Protein AF-A9GIV1-F1 (afdb_monomer)

Radius of gyration: 31.61 Å; Cα contacts (8 Å, |Δi|>4): 206; chains: 1; bounding box: 104×70×70 Å

Foldseek 3Di:
DDDDDDDDDDDDDDDDDDDDDDDDDDDDDDDDDPDPDPPDPPPPVVLVVLVVLLVVVLVVLVPDPPVLFDADDFDLVLLLVLLVLLLCLLPVCVVLDVVPDDPVLNVLSVCLSSLSSSLNSLVVVLPPPDDPDVLLVVLVVVLVVVLVLLLVQCVVQDPPPLCPPLNVVLVVCVVVVNSLVSLLSSLVSCQVCVVRCVVPGPDDNVRSVVSNVSSVVSPVPVDDDVSVSSSSSSSSSVSVSLVSLVVSLVSLCVSPNPCSCVRSPPDSGDD

pLDDT: mean 70.5, std 18.44, range [26.75, 91.94]

Organism: Sorangium cellulosum (strain So ce56) (NCBI:txid448385)

Structure (mmCIF, N/CA/C/O backbone):
data_AF-A9GIV1-F1
#
_entry.id   AF-A9GIV1-F1
#
loop_
_atom_site.group_PDB
_atom_site.id
_atom_site.type_symbol
_atom_site.label_atom_id
_atom_site.label_alt_id
_atom_site.label_comp_id
_atom_site.label_asym_id
_atom_site.label_entity_id
_atom_site.label_seq_id
_atom_site.pdbx_PDB_ins_code
_atom_site.Cartn_x
_atom_site.Cartn_y
_atom_site.Cartn_z
_atom_site.occupancy
_atom_site.B_iso_or_equiv
_atom_site.auth_seq_id
_atom_site.auth_comp_id
_atom_site.auth_asym_id
_atom_site.auth_atom_id
_atom_site.pdbx_PDB_model_num
ATOM 1 N N . MET A 1 1 ? 84.248 28.217 15.003 1.00 39.50 1 MET A N 1
ATOM 2 C CA . MET A 1 1 ? 84.389 29.681 14.846 1.00 39.50 1 MET A CA 1
ATOM 3 C C . MET A 1 1 ? 82.992 30.187 14.524 1.00 39.50 1 MET A C 1
ATOM 5 O O . MET A 1 1 ? 82.423 29.677 13.572 1.00 39.50 1 MET A O 1
ATOM 9 N N . GLN A 1 2 ? 82.289 30.835 15.464 1.00 38.59 2 GLN A N 1
ATOM 10 C CA . GLN A 1 2 ? 82.399 32.280 15.777 1.00 38.59 2 GLN A CA 1
ATOM 11 C C . GLN A 1 2 ? 82.222 33.122 14.502 1.00 38.59 2 GLN A C 1
ATOM 13 O O . GLN A 1 2 ? 82.917 32.858 13.531 1.00 38.59 2 GLN A O 1
ATOM 18 N N . ASP A 1 3 ? 81.396 34.157 14.409 1.00 33.19 3 ASP A N 1
ATOM 19 C CA . ASP A 1 3 ? 80.458 34.823 15.319 1.00 33.19 3 ASP A CA 1
ATOM 20 C C . ASP A 1 3 ? 79.769 35.931 14.489 1.00 33.19 3 ASP A C 1
ATOM 22 O O . ASP A 1 3 ? 80.393 36.414 13.548 1.00 33.19 3 ASP A O 1
ATOM 26 N N . ALA A 1 4 ? 78.558 36.341 14.902 1.00 36.38 4 ALA A N 1
ATOM 27 C CA . ALA A 1 4 ? 78.037 37.729 14.942 1.00 36.38 4 ALA A CA 1
ATOM 28 C C . ALA A 1 4 ? 77.996 38.597 13.638 1.00 36.38 4 ALA A C 1
ATOM 30 O O . ALA A 1 4 ? 78.804 38.460 12.738 1.00 36.38 4 ALA A O 1
ATOM 31 N N . ALA A 1 5 ? 77.122 39.584 13.409 1.00 37.31 5 ALA A N 1
ATOM 32 C CA . ALA A 1 5 ? 76.055 40.254 14.150 1.00 37.31 5 ALA A CA 1
ATOM 33 C C . ALA A 1 5 ? 75.161 41.025 13.145 1.00 37.31 5 ALA A C 1
ATOM 35 O O . ALA A 1 5 ? 75.621 41.444 12.084 1.00 37.31 5 ALA A O 1
ATOM 36 N N . ALA A 1 6 ? 73.903 41.253 13.531 1.00 44.88 6 ALA A N 1
ATOM 37 C CA . ALA A 1 6 ? 72.960 42.213 12.937 1.00 44.88 6 ALA A CA 1
ATOM 38 C C . ALA A 1 6 ? 73.328 43.687 13.286 1.00 44.88 6 ALA A C 1
ATOM 40 O O . ALA A 1 6 ? 74.335 43.893 13.970 1.00 44.88 6 ALA A O 1
ATOM 41 N N . PRO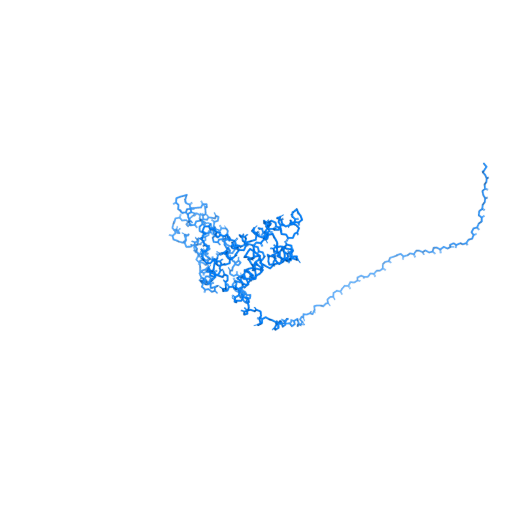 A 1 7 ? 72.541 44.717 12.882 1.00 50.06 7 PRO A N 1
ATOM 42 C CA . PRO A 1 7 ? 71.317 45.049 13.637 1.00 50.06 7 PRO A CA 1
ATOM 43 C C . PRO A 1 7 ? 70.119 45.629 12.839 1.00 50.06 7 PRO A C 1
ATOM 45 O O . PRO A 1 7 ? 70.258 46.260 11.794 1.00 50.06 7 PRO A O 1
ATOM 48 N N . SER A 1 8 ? 68.933 45.431 13.429 1.00 44.03 8 SER A N 1
ATOM 49 C CA . SER A 1 8 ? 67.616 46.053 13.165 1.00 44.03 8 SER A CA 1
ATOM 50 C C . SER A 1 8 ? 67.568 47.551 13.557 1.00 44.03 8 SER A C 1
ATOM 52 O O . SER A 1 8 ? 68.558 48.043 14.102 1.00 44.03 8 SER A O 1
ATOM 54 N N . PRO A 1 9 ? 66.458 48.304 13.339 1.00 47.47 9 PRO A N 1
ATOM 55 C CA . PRO A 1 9 ? 65.218 48.241 14.160 1.00 47.47 9 PRO A CA 1
ATOM 56 C C . PRO A 1 9 ? 63.925 48.487 13.326 1.00 47.47 9 PRO A C 1
ATOM 58 O O . PRO A 1 9 ? 64.000 48.835 12.159 1.00 47.47 9 PRO A O 1
ATOM 61 N N . GLY A 1 10 ? 62.684 48.331 13.791 1.00 32.41 10 GLY A N 1
ATOM 62 C CA . GLY A 1 10 ? 62.136 48.067 15.114 1.00 32.41 10 GLY A CA 1
ATOM 63 C C . GLY A 1 10 ? 60.628 47.754 15.029 1.00 32.41 10 GLY A C 1
ATOM 64 O O . GLY A 1 10 ? 59.960 48.063 14.045 1.00 32.41 10 GLY A O 1
ATOM 65 N N . ALA A 1 11 ? 60.126 47.107 16.078 1.00 39.38 11 ALA A N 1
ATOM 66 C CA . ALA A 1 11 ? 58.709 46.996 16.458 1.00 39.38 11 ALA A CA 1
ATOM 67 C C . ALA A 1 11 ? 58.366 48.174 17.433 1.00 39.38 11 ALA A C 1
ATOM 69 O O . ALA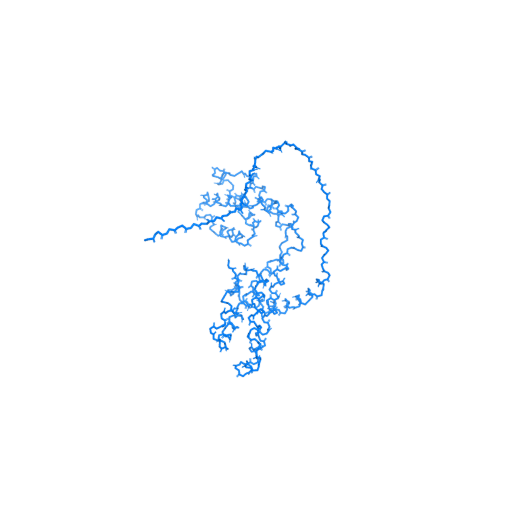 A 1 11 ? 59.297 48.951 17.673 1.00 39.38 11 ALA A O 1
ATOM 70 N N . PRO A 1 12 ? 57.162 48.347 18.059 1.00 45.44 12 PRO A N 1
ATOM 71 C CA . PRO A 1 12 ? 56.377 47.281 18.721 1.00 45.44 12 PRO A CA 1
ATOM 72 C C . PRO A 1 12 ? 54.829 47.449 18.869 1.00 45.44 12 PRO A C 1
ATOM 74 O O . PRO A 1 12 ? 54.261 48.483 18.547 1.00 45.44 12 PRO A O 1
ATOM 77 N N . ALA A 1 13 ? 54.202 46.355 19.358 1.00 34.72 13 ALA A N 1
ATOM 78 C CA . ALA A 1 13 ? 53.138 46.166 20.385 1.00 34.72 13 ALA A CA 1
ATOM 79 C C . ALA A 1 13 ? 52.044 47.243 20.628 1.00 34.72 13 ALA A C 1
ATOM 81 O O . ALA A 1 13 ? 52.316 48.429 20.589 1.00 34.72 13 ALA A O 1
ATOM 82 N N . GLY A 1 14 ? 50.801 46.945 21.034 1.00 30.58 14 GLY A N 1
ATOM 83 C CA . GLY A 1 14 ? 50.141 45.726 21.518 1.00 30.58 14 GLY A CA 1
ATOM 84 C C . GLY A 1 14 ? 48.894 46.074 22.377 1.00 30.58 14 GLY A C 1
ATOM 85 O O . GLY A 1 14 ? 48.686 47.239 22.698 1.00 30.58 14 GLY A O 1
ATOM 86 N N . ALA A 1 15 ? 48.153 45.032 22.790 1.00 30.97 15 ALA A N 1
ATOM 87 C CA . ALA A 1 15 ? 47.228 44.922 23.945 1.00 30.97 15 ALA A CA 1
ATOM 88 C C . ALA A 1 15 ? 45.771 45.470 23.893 1.00 30.97 15 ALA A C 1
ATOM 90 O O . ALA A 1 15 ? 45.542 46.654 23.676 1.00 30.97 15 ALA A O 1
ATOM 91 N N . GLY A 1 16 ? 44.808 44.602 24.276 1.00 29.70 16 GLY A N 1
ATOM 92 C CA . GLY A 1 16 ? 43.592 44.986 25.025 1.00 29.70 16 GLY A CA 1
ATOM 93 C C . GLY A 1 16 ? 42.256 44.301 24.656 1.00 29.70 16 GLY A C 1
ATOM 94 O O . GLY A 1 16 ? 41.522 44.819 23.826 1.00 29.70 16 GLY A O 1
ATOM 95 N N . GLU A 1 17 ? 41.874 43.212 25.339 1.00 35.44 17 GLU A N 1
ATOM 96 C CA . GLU A 1 17 ? 40.465 42.963 25.766 1.00 35.44 17 GLU A CA 1
ATOM 97 C C . GLU A 1 17 ? 40.245 43.656 27.150 1.00 35.44 17 GLU A C 1
ATOM 99 O O . GLU A 1 17 ? 41.253 44.148 27.672 1.00 35.44 17 GLU A O 1
ATOM 104 N N . PRO A 1 18 ? 39.074 43.671 27.861 1.00 48.78 18 PRO A N 1
ATOM 105 C CA . PRO A 1 18 ? 37.701 43.146 27.632 1.00 48.78 18 PRO A CA 1
ATOM 106 C C . PRO A 1 18 ? 36.549 44.132 28.066 1.00 48.78 18 PRO A C 1
ATOM 108 O O . PRO A 1 18 ? 36.818 45.268 28.443 1.00 48.78 18 PRO A O 1
ATOM 111 N N . ARG A 1 19 ? 35.290 43.629 28.169 1.00 32.16 19 ARG A N 1
ATOM 112 C CA . ARG A 1 19 ? 34.070 44.183 28.858 1.00 32.16 19 ARG A CA 1
ATOM 113 C C . ARG A 1 19 ? 33.248 45.204 28.033 1.00 32.16 19 ARG A C 1
ATOM 115 O O . ARG A 1 19 ? 33.827 45.997 27.320 1.00 32.16 19 ARG A O 1
ATOM 122 N N . GLN A 1 20 ? 31.908 45.285 28.048 1.00 31.95 20 GLN A N 1
ATOM 123 C CA . GLN A 1 20 ? 30.879 45.049 29.077 1.00 31.95 20 GLN A CA 1
ATOM 124 C C . GLN A 1 20 ? 29.470 45.205 28.429 1.00 31.95 20 GLN A C 1
ATOM 126 O O . GLN A 1 20 ? 29.339 46.003 27.506 1.00 31.95 20 GLN A O 1
ATOM 131 N N . GLY A 1 21 ? 28.419 44.555 28.962 1.00 31.02 21 GLY A N 1
ATOM 132 C CA . GLY A 1 21 ? 27.025 45.053 28.871 1.00 31.02 21 GLY A CA 1
ATOM 133 C C . GLY A 1 21 ? 25.934 44.076 28.387 1.00 31.02 21 GLY A C 1
ATOM 134 O O . GLY A 1 21 ? 25.687 43.973 27.194 1.00 31.02 21 GLY A O 1
ATOM 135 N N . GLY A 1 22 ? 25.218 43.422 29.314 1.00 30.33 22 GLY A N 1
ATOM 136 C CA . GLY A 1 22 ? 23.764 43.169 29.153 1.00 30.33 22 GLY A CA 1
ATOM 137 C C . GLY A 1 22 ? 22.965 44.368 29.711 1.00 30.33 22 GLY A C 1
ATOM 138 O O . GLY A 1 22 ? 23.630 45.316 30.137 1.00 30.33 22 GLY A O 1
ATOM 139 N N . PRO A 1 23 ? 21.613 44.368 29.830 1.00 45.94 23 PRO A N 1
ATOM 140 C CA . PRO A 1 23 ? 20.609 43.317 29.584 1.00 45.94 23 PRO A CA 1
ATOM 141 C C . PRO A 1 23 ? 19.370 43.803 28.756 1.00 45.94 23 PRO A C 1
ATOM 143 O O . PRO A 1 23 ? 19.340 44.919 28.258 1.00 45.94 23 PRO A O 1
ATOM 146 N N . GLU A 1 24 ? 18.319 42.967 28.696 1.00 29.28 24 GLU A N 1
ATOM 147 C CA . GLU A 1 24 ? 16.892 43.373 28.787 1.00 29.28 24 GLU A CA 1
ATOM 148 C C . GLU A 1 24 ? 15.975 43.444 27.528 1.00 29.28 24 GLU A C 1
ATOM 150 O O . GLU A 1 24 ? 15.963 44.388 26.753 1.00 29.28 24 GLU A O 1
ATOM 155 N N . ARG A 1 25 ? 15.137 42.393 27.437 1.00 30.81 25 ARG A N 1
ATOM 156 C CA . ARG A 1 25 ? 13.683 42.293 27.147 1.00 30.81 25 ARG A CA 1
ATOM 157 C C . ARG A 1 25 ? 12.999 42.993 25.947 1.00 30.81 25 ARG A C 1
ATOM 159 O O . ARG A 1 25 ? 12.862 44.202 25.881 1.00 30.81 25 ARG A O 1
ATOM 166 N N . ALA A 1 26 ? 12.260 42.110 25.256 1.00 31.42 26 ALA A N 1
ATOM 167 C CA . ALA A 1 26 ? 10.866 42.221 24.798 1.00 31.42 26 ALA A CA 1
ATOM 168 C C . ALA A 1 26 ? 10.562 42.965 23.486 1.00 31.42 26 ALA A C 1
ATOM 170 O O . ALA A 1 26 ? 10.589 44.183 23.425 1.00 31.42 26 ALA A O 1
ATOM 171 N N . ALA A 1 27 ? 10.069 42.212 22.497 1.00 29.78 27 ALA A N 1
ATOM 172 C CA . ALA A 1 27 ? 8.695 42.363 22.007 1.00 29.78 27 ALA A CA 1
ATOM 173 C C . ALA A 1 27 ? 8.346 41.218 21.047 1.00 29.78 27 ALA A C 1
ATOM 175 O O . ALA A 1 27 ? 9.027 40.974 20.056 1.00 29.78 27 ALA A O 1
ATOM 176 N N . ALA A 1 28 ? 7.250 40.528 21.350 1.00 38.31 28 ALA A N 1
ATOM 177 C CA . ALA A 1 28 ? 6.515 39.747 20.375 1.00 38.31 28 ALA A CA 1
ATOM 178 C C . ALA A 1 28 ? 5.939 40.683 19.302 1.00 38.31 28 ALA A C 1
ATOM 180 O O . ALA A 1 28 ? 5.424 41.754 19.620 1.00 38.31 28 ALA A O 1
ATOM 181 N N . THR A 1 29 ? 5.939 40.250 18.045 1.00 31.38 29 THR A N 1
ATOM 182 C CA . THR A 1 29 ? 4.909 40.670 17.091 1.00 31.38 29 THR A CA 1
ATOM 183 C C . THR A 1 29 ? 4.563 39.496 16.195 1.00 31.38 29 THR A C 1
ATOM 185 O O . THR A 1 29 ? 5.414 38.852 15.589 1.00 31.38 29 THR A O 1
ATOM 188 N N . SER A 1 30 ? 3.275 39.190 16.225 1.00 28.86 30 SER A N 1
ATOM 189 C CA . SER A 1 30 ? 2.607 38.123 15.508 1.00 28.86 30 SER A CA 1
ATOM 190 C C . SER A 1 30 ? 2.128 38.622 14.143 1.00 28.86 30 SER A C 1
ATOM 192 O O . SER A 1 30 ? 1.766 39.787 14.000 1.00 28.86 30 SER A O 1
ATOM 194 N N . SER A 1 31 ? 2.030 37.671 13.214 1.00 31.89 31 SER A N 1
ATOM 195 C CA . SER A 1 31 ? 1.235 37.660 11.979 1.00 31.89 31 SER A CA 1
ATOM 196 C C . SER A 1 31 ? 1.608 38.640 10.858 1.00 31.89 31 SER A C 1
ATOM 198 O O . SER A 1 31 ? 1.563 39.852 11.025 1.00 31.89 31 SER A O 1
ATOM 200 N N . ALA A 1 32 ? 1.835 38.111 9.654 1.00 26.75 32 ALA A N 1
ATOM 201 C CA . ALA A 1 32 ? 0.786 38.058 8.630 1.00 26.75 32 ALA A CA 1
ATOM 202 C C . ALA A 1 32 ? 1.355 37.588 7.277 1.00 26.75 32 ALA A C 1
ATOM 204 O O . ALA A 1 32 ? 2.327 38.139 6.773 1.00 26.75 32 ALA A O 1
ATOM 205 N N . GLY A 1 33 ? 0.676 36.618 6.657 1.00 32.75 33 GLY A N 1
ATOM 206 C CA . GLY A 1 33 ? 0.538 36.599 5.200 1.00 32.75 33 GLY A CA 1
ATOM 207 C C . GLY A 1 33 ? 1.589 35.854 4.376 1.00 32.75 33 GLY A C 1
ATOM 208 O O . GLY A 1 33 ? 2.030 36.383 3.362 1.00 32.75 33 GLY A O 1
ATOM 209 N N . ALA A 1 34 ? 1.922 34.605 4.713 1.00 32.00 34 ALA A N 1
ATOM 210 C CA . ALA A 1 34 ? 2.381 33.683 3.672 1.00 32.00 34 ALA A CA 1
ATOM 211 C C . ALA A 1 34 ? 1.153 33.273 2.843 1.00 32.00 34 ALA A C 1
ATOM 213 O O . ALA A 1 34 ? 0.380 32.403 3.242 1.00 32.00 34 ALA A O 1
ATOM 214 N N . ALA A 1 35 ? 0.925 33.987 1.739 1.00 30.91 35 ALA A N 1
ATOM 215 C CA . ALA A 1 35 ? -0.104 33.657 0.763 1.00 30.91 35 ALA A CA 1
ATOM 216 C C . ALA A 1 35 ? 0.049 32.186 0.325 1.00 30.91 35 ALA A C 1
ATOM 218 O O . ALA A 1 35 ? 1.179 31.745 0.097 1.00 30.91 35 ALA A O 1
ATOM 219 N N . PRO A 1 36 ? -1.048 31.416 0.209 1.00 35.03 36 PRO A N 1
ATOM 220 C CA . PRO A 1 36 ? -0.963 30.045 -0.263 1.00 35.03 36 PRO A CA 1
ATOM 221 C C . PRO A 1 36 ? -0.414 30.067 -1.688 1.00 35.03 36 PRO A C 1
ATOM 223 O O . PRO A 1 36 ? -0.943 30.769 -2.554 1.00 35.03 36 PRO A O 1
ATOM 226 N N . LEU A 1 37 ? 0.677 29.327 -1.898 1.00 36.56 37 LEU A N 1
ATOM 227 C CA . LEU A 1 37 ? 1.259 29.054 -3.206 1.00 36.56 37 LEU A CA 1
ATOM 228 C C . LEU A 1 37 ? 0.128 28.636 -4.147 1.00 36.56 37 LEU A C 1
ATOM 230 O O . LEU A 1 37 ? -0.483 27.582 -3.975 1.00 36.56 37 LEU A O 1
ATOM 234 N N . GLN A 1 38 ? -0.191 29.515 -5.096 1.00 34.22 38 GLN A N 1
ATOM 235 C CA . GLN A 1 38 ? -1.154 29.234 -6.146 1.00 34.22 38 GLN A CA 1
ATOM 236 C C . GLN A 1 38 ? -0.671 27.995 -6.898 1.00 34.22 38 GLN A C 1
ATOM 238 O O . GLN A 1 38 ? 0.460 27.959 -7.384 1.00 34.22 38 GLN A O 1
ATOM 243 N N . ALA A 1 39 ? -1.526 26.975 -6.940 1.00 37.31 39 ALA A N 1
ATOM 244 C CA . ALA A 1 39 ? -1.292 25.755 -7.690 1.00 37.31 39 ALA A CA 1
ATOM 245 C C . ALA A 1 39 ? -0.993 26.099 -9.159 1.00 37.31 39 ALA A C 1
ATOM 247 O O . ALA A 1 39 ? -1.753 26.824 -9.805 1.00 37.31 39 ALA A O 1
ATOM 248 N N . ASP A 1 40 ? 0.136 25.596 -9.656 1.00 30.09 40 ASP A N 1
ATOM 249 C CA . ASP A 1 40 ? 0.615 25.799 -11.021 1.00 30.09 40 ASP A CA 1
ATOM 250 C C . ASP A 1 40 ? -0.434 25.242 -12.019 1.00 30.09 40 ASP A C 1
ATOM 252 O O . ASP A 1 40 ? -0.791 24.062 -11.934 1.00 30.09 40 ASP A O 1
ATOM 256 N N . PRO A 1 41 ? -0.957 26.034 -12.978 1.00 33.44 41 PRO A N 1
ATOM 257 C CA . PRO A 1 41 ? -2.004 25.610 -13.921 1.00 33.44 41 PRO A CA 1
ATOM 258 C C . PRO A 1 41 ? -1.578 24.522 -14.930 1.00 33.44 41 PRO A C 1
ATOM 260 O O . PRO A 1 41 ? -2.337 24.200 -15.845 1.00 33.44 41 PRO A O 1
ATOM 263 N N . ARG A 1 42 ? -0.399 23.909 -14.764 1.00 37.44 42 ARG A N 1
ATOM 264 C CA . ARG A 1 42 ? 0.058 22.749 -15.547 1.00 37.44 42 ARG A CA 1
ATOM 265 C C . ARG A 1 42 ? -0.684 21.443 -15.222 1.00 37.44 42 ARG A C 1
ATOM 267 O O . ARG A 1 42 ? -0.670 20.534 -16.042 1.00 37.44 42 ARG A O 1
ATOM 274 N N . ALA A 1 43 ? -1.394 21.363 -14.095 1.00 43.44 43 ALA A N 1
ATOM 275 C CA . ALA A 1 43 ? -2.040 20.126 -13.636 1.00 43.44 43 ALA A CA 1
ATOM 276 C C . ALA A 1 43 ? -3.197 19.618 -14.527 1.00 43.44 43 ALA A C 1
ATOM 278 O O . ALA A 1 43 ? -3.484 18.428 -14.549 1.00 43.44 43 ALA A O 1
ATOM 279 N N . ARG A 1 44 ? -3.858 20.481 -15.312 1.00 37.50 44 ARG A N 1
ATOM 280 C CA . ARG A 1 44 ? -5.106 20.092 -16.003 1.00 37.50 44 ARG A CA 1
ATOM 281 C C . ARG A 1 44 ? -4.910 19.325 -17.319 1.00 37.50 44 ARG A C 1
ATOM 283 O O . ARG A 1 44 ? -5.856 18.711 -17.802 1.00 37.50 44 ARG A O 1
ATOM 290 N N . GLY A 1 45 ? -3.720 19.396 -17.923 1.00 35.00 45 GLY A N 1
ATOM 291 C CA . GLY A 1 45 ? -3.401 18.728 -19.195 1.00 35.00 45 GLY A CA 1
ATOM 292 C C . GLY A 1 45 ? -2.774 17.341 -19.029 1.00 35.00 45 GLY A C 1
ATOM 293 O O . GLY A 1 45 ? -3.060 16.447 -19.823 1.00 35.00 45 GLY A O 1
ATOM 294 N N . ASP A 1 46 ? -1.971 17.149 -17.980 1.00 56.72 46 ASP A N 1
ATOM 295 C CA . ASP A 1 46 ? -1.263 15.888 -17.719 1.00 56.72 46 ASP A CA 1
ATOM 296 C C . ASP A 1 46 ? -2.160 14.834 -17.050 1.00 56.72 46 ASP A C 1
ATOM 298 O O . ASP A 1 46 ? -2.076 13.655 -17.391 1.00 56.72 46 ASP A O 1
ATOM 302 N N . GLU A 1 47 ? -3.119 15.242 -16.209 1.00 56.53 47 GLU A N 1
ATOM 303 C CA . GLU A 1 47 ? -4.041 14.310 -15.539 1.00 56.53 47 GLU A CA 1
ATOM 304 C C . GLU A 1 47 ? -4.864 13.454 -16.512 1.00 56.53 47 GLU A C 1
ATOM 306 O O . GLU A 1 47 ? -5.132 12.284 -16.235 1.00 56.53 47 GLU A O 1
ATOM 311 N N . SER A 1 48 ? -5.261 14.013 -17.662 1.00 61.53 48 SER A N 1
ATOM 312 C CA . SER A 1 48 ? -6.013 13.267 -18.679 1.00 61.53 48 SER A CA 1
ATOM 313 C C . SER A 1 48 ? -5.157 12.187 -19.343 1.00 61.53 48 SER A C 1
ATOM 315 O O . SER A 1 48 ? -5.672 11.120 -19.674 1.00 61.53 48 SER A O 1
ATOM 317 N N . LEU A 1 49 ? -3.862 12.449 -19.534 1.00 67.38 49 LEU A N 1
ATOM 318 C CA . LEU A 1 49 ? -2.920 11.503 -20.134 1.00 67.38 49 LEU A CA 1
ATOM 319 C C . LEU A 1 49 ? -2.500 10.428 -19.131 1.00 67.38 49 LEU A C 1
ATOM 321 O O . LEU A 1 49 ? -2.375 9.258 -19.492 1.00 67.38 49 LEU A O 1
ATOM 325 N N . ASP A 1 50 ? -2.314 10.801 -17.868 1.00 71.44 50 ASP A N 1
ATOM 326 C CA . ASP A 1 50 ? -1.985 9.857 -16.803 1.00 71.44 50 ASP A CA 1
ATOM 327 C C . ASP A 1 50 ? -3.166 8.942 -16.472 1.00 71.44 50 ASP A C 1
ATOM 329 O O . ASP A 1 50 ? -2.975 7.739 -16.276 1.00 71.44 50 ASP A O 1
ATOM 333 N N . ARG A 1 51 ? -4.397 9.463 -16.555 1.00 74.88 51 ARG A N 1
ATOM 334 C CA . ARG A 1 51 ? -5.615 8.648 -16.510 1.00 74.88 51 ARG A CA 1
ATOM 335 C C . ARG A 1 51 ? -5.701 7.666 -17.679 1.00 74.88 51 ARG A C 1
ATOM 337 O O . ARG A 1 51 ? -5.955 6.489 -17.443 1.00 74.88 51 ARG A O 1
ATOM 344 N N . GLU A 1 52 ? -5.462 8.105 -18.916 1.00 77.56 52 GLU A N 1
ATOM 345 C CA . GLU A 1 52 ? -5.515 7.217 -20.091 1.00 77.56 52 GLU A CA 1
ATOM 346 C C . GLU A 1 52 ? -4.481 6.081 -19.985 1.00 77.56 52 GLU A C 1
ATOM 348 O O . GLU A 1 52 ? -4.774 4.916 -20.266 1.00 77.56 52 GLU A O 1
ATOM 353 N N . ARG A 1 53 ? -3.263 6.399 -19.526 1.00 79.88 53 ARG A N 1
ATOM 354 C CA . ARG A 1 53 ? -2.218 5.400 -19.255 1.00 79.88 53 ARG A CA 1
ATOM 355 C C . ARG A 1 53 ? -2.656 4.434 -18.164 1.00 79.88 53 ARG A C 1
ATOM 357 O O . ARG A 1 53 ? -2.511 3.225 -18.333 1.00 79.88 53 ARG A O 1
ATOM 364 N N . TYR A 1 54 ? -3.202 4.949 -17.067 1.00 79.38 54 TYR A N 1
ATOM 365 C CA . TYR A 1 54 ? -3.740 4.125 -15.993 1.00 79.38 54 TYR A CA 1
ATOM 366 C C . TYR A 1 54 ? -4.804 3.151 -16.508 1.00 79.38 54 TYR A C 1
ATOM 368 O O . TYR A 1 54 ? -4.673 1.954 -16.279 1.00 79.38 54 TYR A O 1
ATOM 376 N N . GLU A 1 55 ? -5.789 3.614 -17.276 1.00 81.81 55 GLU A N 1
ATOM 377 C CA . GLU A 1 55 ? -6.843 2.763 -17.844 1.00 81.81 55 GLU A CA 1
ATOM 378 C C . GLU A 1 55 ? -6.279 1.694 -18.794 1.00 81.81 55 GLU A C 1
ATOM 380 O O . GLU A 1 55 ? -6.671 0.526 -18.725 1.00 81.81 55 GLU A O 1
ATOM 385 N N . ARG A 1 56 ? -5.291 2.061 -19.621 1.00 82.69 56 ARG A N 1
ATOM 386 C CA . ARG A 1 56 ? -4.610 1.144 -20.550 1.00 82.69 56 ARG A CA 1
ATOM 387 C C . ARG A 1 56 ? -3.920 -0.022 -19.840 1.00 82.69 56 ARG A C 1
ATOM 389 O O . ARG A 1 56 ? -3.928 -1.136 -20.361 1.00 82.69 56 ARG A O 1
ATOM 396 N N . TYR A 1 57 ? -3.300 0.226 -18.686 1.00 82.88 57 TYR A N 1
ATOM 397 C CA . TYR A 1 57 ? -2.548 -0.793 -17.944 1.00 82.88 57 TYR A CA 1
ATOM 398 C C . TYR A 1 57 ? -3.344 -1.442 -16.804 1.00 82.88 57 TYR A C 1
ATOM 400 O O . TYR A 1 57 ? -2.983 -2.542 -16.384 1.00 82.88 57 TYR A O 1
ATOM 408 N N . ALA A 1 58 ? -4.435 -0.826 -16.344 1.00 76.75 58 ALA A N 1
ATOM 409 C CA . ALA A 1 58 ? -5.286 -1.367 -15.290 1.00 76.75 58 ALA A CA 1
ATOM 410 C C . ALA A 1 58 ? -5.950 -2.685 -15.711 1.00 76.75 58 ALA A C 1
ATOM 412 O O . ALA A 1 58 ? -5.861 -3.648 -14.957 1.00 76.75 58 ALA A O 1
ATOM 413 N N . MET A 1 59 ? -6.526 -2.779 -16.921 1.00 73.75 59 MET A N 1
ATOM 414 C CA . MET A 1 59 ? -7.149 -4.035 -17.376 1.00 73.75 59 MET A CA 1
ATOM 415 C C . MET A 1 59 ? -6.157 -5.215 -17.435 1.00 73.75 59 MET A C 1
ATOM 417 O O . MET A 1 59 ? -6.418 -6.220 -16.778 1.00 73.75 59 MET A O 1
ATOM 421 N N . PRO A 1 60 ? -4.990 -5.114 -18.109 1.00 73.19 60 PRO A N 1
ATOM 422 C CA . PRO A 1 60 ? -3.996 -6.192 -18.085 1.00 73.19 60 PRO A CA 1
ATOM 423 C C . PRO A 1 60 ? -3.486 -6.544 -16.680 1.00 73.19 60 PRO A C 1
ATOM 425 O O . PRO A 1 60 ? -3.100 -7.681 -16.428 1.00 73.19 60 PRO A O 1
ATOM 428 N N . ALA A 1 61 ? -3.444 -5.575 -15.760 1.00 75.25 61 ALA A N 1
ATOM 429 C CA . ALA A 1 61 ? -3.044 -5.815 -14.375 1.00 75.25 61 ALA A CA 1
ATOM 430 C C . ALA A 1 61 ? -4.140 -6.555 -13.576 1.00 75.25 61 ALA A C 1
ATOM 432 O O . ALA A 1 61 ? -3.837 -7.389 -12.717 1.00 75.25 61 ALA A O 1
ATOM 433 N N . SER A 1 62 ? -5.418 -6.307 -13.872 1.00 73.44 62 SER A N 1
ATOM 434 C CA . SER A 1 62 ? -6.559 -7.025 -13.285 1.00 73.44 62 SER A CA 1
ATOM 435 C C . SER A 1 62 ? -6.610 -8.509 -13.667 1.00 73.44 62 SER A C 1
ATOM 437 O O . SER A 1 62 ? -7.125 -9.310 -12.889 1.00 73.44 62 SER A O 1
ATOM 439 N N . ASP A 1 63 ? -6.003 -8.904 -14.787 1.00 78.62 63 ASP A N 1
ATOM 440 C CA . ASP A 1 63 ? -5.907 -10.313 -15.198 1.00 78.62 63 ASP A CA 1
ATOM 441 C C . ASP A 1 63 ? -4.853 -11.111 -14.403 1.00 78.62 63 ASP A C 1
ATOM 443 O O . ASP A 1 63 ? -4.801 -12.342 -14.480 1.00 78.62 63 ASP A O 1
ATOM 447 N N . LEU A 1 64 ? -4.004 -10.440 -13.611 1.00 79.56 64 LEU A N 1
ATOM 448 C CA . LEU A 1 64 ? -2.976 -11.111 -12.815 1.00 79.56 64 LEU A CA 1
ATOM 449 C C . LEU A 1 64 ? -3.626 -12.014 -11.738 1.00 79.56 64 LEU A C 1
ATOM 451 O O . LEU A 1 64 ? -4.519 -11.572 -11.012 1.00 79.56 64 LEU A O 1
ATOM 455 N N . PRO A 1 65 ? -3.198 -13.272 -11.550 1.00 78.12 65 PRO A N 1
ATOM 456 C CA . PRO A 1 65 ? -3.705 -14.087 -10.450 1.00 78.12 65 PRO A CA 1
ATOM 457 C C . PRO A 1 65 ? -3.345 -13.466 -9.097 1.00 78.12 65 PRO A C 1
ATOM 459 O O . PRO A 1 65 ? -2.203 -13.056 -8.897 1.00 78.12 65 PRO A O 1
ATOM 462 N N . ALA A 1 66 ? -4.277 -13.470 -8.137 1.00 74.12 66 ALA A N 1
ATOM 463 C CA . ALA A 1 66 ? -4.057 -12.897 -6.802 1.00 74.12 66 ALA A CA 1
ATOM 464 C C . ALA A 1 66 ? -2.813 -13.470 -6.088 1.00 74.12 66 ALA A C 1
ATOM 466 O O . ALA A 1 66 ? -2.154 -12.765 -5.332 1.00 74.12 66 ALA A O 1
ATOM 467 N N . ALA A 1 67 ? -2.446 -14.725 -6.374 1.00 75.44 67 ALA A N 1
ATOM 468 C CA . ALA A 1 67 ? -1.245 -15.374 -5.840 1.00 75.44 67 ALA A CA 1
ATOM 469 C C . ALA A 1 67 ? 0.078 -14.725 -6.295 1.00 75.44 67 ALA A C 1
ATOM 471 O O . ALA A 1 67 ? 1.093 -14.875 -5.620 1.00 75.44 67 ALA A O 1
ATOM 472 N N . ASN A 1 68 ? 0.068 -14.006 -7.419 1.00 78.69 68 ASN A N 1
ATOM 473 C CA . ASN A 1 68 ? 1.246 -13.351 -7.993 1.00 78.69 68 ASN A CA 1
ATOM 474 C C . ASN A 1 68 ? 1.313 -11.858 -7.638 1.00 78.69 68 ASN A C 1
ATOM 476 O O . ASN A 1 68 ? 2.290 -11.187 -7.981 1.00 78.69 68 ASN A O 1
ATOM 480 N N . VAL A 1 69 ? 0.280 -11.338 -6.966 1.00 83.56 69 VAL A N 1
ATOM 481 C CA . VAL A 1 69 ? 0.199 -9.935 -6.569 1.00 83.56 69 VAL A CA 1
ATOM 482 C C . VAL A 1 69 ? 1.082 -9.701 -5.354 1.00 83.56 69 VAL A C 1
ATOM 484 O O . VAL A 1 69 ? 0.979 -10.371 -4.328 1.00 83.56 69 VAL A O 1
ATOM 487 N N . GLN A 1 70 ? 1.954 -8.712 -5.473 1.00 82.38 70 GLN A N 1
ATOM 488 C CA . GLN A 1 70 ? 2.841 -8.271 -4.414 1.00 82.38 70 GLN A CA 1
ATOM 489 C C . GLN A 1 70 ? 2.470 -6.866 -3.985 1.00 82.38 70 GLN A C 1
ATOM 491 O O . GLN A 1 70 ? 2.204 -5.998 -4.811 1.00 82.38 70 GLN A O 1
ATOM 496 N N . ALA A 1 71 ? 2.468 -6.643 -2.675 1.00 80.75 71 ALA A N 1
ATOM 497 C CA . ALA A 1 71 ? 2.127 -5.344 -2.126 1.00 80.75 71 ALA A CA 1
ATOM 498 C C . ALA A 1 71 ? 3.189 -4.305 -2.504 1.00 80.75 71 ALA A C 1
ATOM 500 O O . ALA A 1 71 ? 4.382 -4.521 -2.279 1.00 80.75 71 ALA A O 1
ATOM 501 N N . PHE A 1 72 ? 2.756 -3.156 -3.021 1.00 81.25 72 PHE A N 1
ATOM 502 C CA . PHE A 1 72 ? 3.646 -2.025 -3.246 1.00 81.25 72 PHE A CA 1
ATOM 503 C C . PHE A 1 72 ? 3.854 -1.229 -1.951 1.00 81.25 72 PHE A C 1
ATOM 505 O O . PHE A 1 72 ? 2.883 -0.844 -1.287 1.00 81.25 72 PHE A O 1
ATOM 512 N N . ARG A 1 73 ? 5.123 -0.987 -1.594 1.00 76.56 73 ARG A N 1
ATOM 513 C CA . ARG A 1 73 ? 5.548 -0.260 -0.378 1.00 76.56 73 ARG A CA 1
ATOM 514 C C . ARG A 1 73 ? 6.542 0.879 -0.632 1.00 76.56 73 ARG A C 1
ATOM 516 O O . ARG A 1 73 ? 6.899 1.573 0.309 1.00 76.56 73 ARG A O 1
ATOM 523 N N . GLY A 1 74 ? 6.960 1.075 -1.881 1.00 76.50 74 GLY A N 1
ATOM 524 C CA . GLY A 1 74 ? 7.980 2.056 -2.238 1.00 76.50 74 GLY A CA 1
ATOM 525 C C . GLY A 1 74 ? 7.441 3.442 -2.578 1.00 76.50 74 GLY A C 1
ATOM 526 O O . GLY A 1 74 ? 6.239 3.704 -2.553 1.00 76.50 74 GLY A O 1
ATOM 527 N N . ASP A 1 75 ? 8.364 4.311 -2.976 1.00 81.19 75 ASP A N 1
ATOM 528 C CA . ASP A 1 75 ? 8.072 5.593 -3.611 1.00 81.19 75 ASP A CA 1
ATOM 529 C C . ASP A 1 75 ? 7.891 5.400 -5.128 1.00 81.19 75 ASP A C 1
ATOM 531 O O . ASP A 1 75 ? 8.825 5.011 -5.834 1.00 81.19 75 ASP A O 1
ATOM 535 N N . ALA A 1 76 ? 6.677 5.646 -5.633 1.00 80.94 76 ALA A N 1
ATOM 536 C CA . ALA A 1 76 ? 6.351 5.465 -7.048 1.00 80.94 76 ALA A CA 1
ATOM 537 C C . ALA A 1 76 ? 7.090 6.461 -7.955 1.00 80.94 76 ALA A C 1
ATOM 539 O O . ALA A 1 76 ? 7.482 6.099 -9.068 1.00 80.94 76 ALA A O 1
ATOM 540 N N . SER A 1 77 ? 7.375 7.664 -7.451 1.00 80.12 77 SER A N 1
ATOM 541 C CA . SER A 1 77 ? 8.127 8.678 -8.188 1.00 80.12 77 SER A CA 1
ATOM 542 C C . SER A 1 77 ? 9.599 8.267 -8.352 1.00 80.12 77 SER A C 1
ATOM 544 O O . SER A 1 77 ? 10.155 8.335 -9.455 1.00 80.12 77 SER A O 1
ATOM 546 N N . GLY A 1 78 ? 10.203 7.712 -7.295 1.00 76.62 78 GLY A N 1
ATOM 547 C CA . GLY A 1 78 ? 11.520 7.077 -7.330 1.00 76.62 78 GLY A CA 1
ATOM 548 C C . GLY A 1 78 ? 11.583 5.876 -8.281 1.00 76.62 78 GLY A C 1
ATOM 549 O O . GLY A 1 78 ? 12.501 5.786 -9.101 1.00 76.62 78 GLY A O 1
ATOM 550 N N . VAL A 1 79 ? 10.577 4.994 -8.250 1.00 83.94 79 VAL A N 1
ATOM 551 C CA . VAL A 1 79 ? 10.451 3.867 -9.196 1.00 83.94 79 VAL A CA 1
ATOM 552 C C . VAL A 1 79 ? 10.413 4.371 -10.641 1.00 83.94 79 VAL A C 1
ATOM 554 O O . VAL A 1 79 ? 11.149 3.868 -11.493 1.00 83.94 79 VAL A O 1
ATOM 557 N N . LEU A 1 80 ? 9.603 5.392 -10.931 1.00 86.38 80 LEU A N 1
ATOM 558 C CA . LEU A 1 80 ? 9.511 5.996 -12.259 1.00 86.38 80 LEU A CA 1
ATOM 559 C C . LEU A 1 80 ? 10.855 6.570 -12.726 1.00 86.38 80 LEU A C 1
ATOM 561 O O . LEU A 1 80 ? 11.240 6.367 -13.881 1.00 86.38 80 LEU A O 1
ATOM 565 N N . ALA A 1 81 ? 11.590 7.253 -11.846 1.00 82.81 81 ALA A N 1
ATOM 566 C CA . ALA A 1 81 ? 12.910 7.792 -12.162 1.00 82.81 81 ALA A CA 1
ATOM 567 C C . ALA A 1 81 ? 13.915 6.683 -12.524 1.00 82.81 81 ALA A C 1
ATOM 569 O O . ALA A 1 81 ? 14.618 6.792 -13.535 1.00 82.81 81 ALA A O 1
ATOM 570 N N . ILE A 1 82 ? 13.936 5.588 -11.753 1.00 83.75 82 ILE A N 1
ATOM 571 C CA . ILE A 1 82 ? 14.787 4.418 -12.018 1.00 83.75 82 ILE A CA 1
ATOM 572 C C . ILE A 1 82 ? 14.423 3.785 -13.364 1.00 83.75 82 ILE A C 1
ATOM 574 O O . ILE A 1 82 ? 15.296 3.585 -14.210 1.00 83.75 82 ILE A O 1
ATOM 578 N N . VAL A 1 83 ? 13.134 3.526 -13.604 1.00 86.44 83 VAL A N 1
ATOM 579 C CA . VAL A 1 83 ? 12.653 2.908 -14.849 1.00 86.44 83 VAL A CA 1
ATOM 580 C C . VAL A 1 83 ? 12.992 3.773 -16.062 1.00 86.44 83 VAL A C 1
ATOM 582 O O . VAL A 1 83 ? 13.483 3.254 -17.064 1.00 86.44 83 VAL A O 1
ATOM 585 N N . ARG A 1 84 ? 12.796 5.096 -15.983 1.00 88.00 84 ARG A N 1
ATOM 586 C CA . ARG A 1 84 ? 13.163 6.028 -17.064 1.00 88.00 84 ARG A CA 1
ATOM 587 C C . ARG A 1 84 ? 14.653 5.962 -17.380 1.00 88.00 84 ARG A C 1
ATOM 589 O O . ARG A 1 84 ? 15.010 5.831 -18.550 1.00 88.00 84 ARG A O 1
ATOM 596 N N . ARG A 1 85 ? 15.514 5.999 -16.357 1.00 83.31 85 ARG A N 1
ATOM 597 C CA . ARG A 1 85 ? 16.971 5.899 -16.526 1.00 83.31 85 ARG A CA 1
ATOM 598 C C . ARG A 1 85 ? 17.373 4.564 -17.156 1.00 83.31 85 ARG A C 1
ATOM 600 O O . ARG A 1 85 ? 18.156 4.551 -18.107 1.00 83.31 85 ARG A O 1
ATOM 607 N N . ALA A 1 86 ? 16.816 3.460 -16.667 1.00 83.44 86 ALA A N 1
ATOM 608 C CA . ALA A 1 86 ? 17.124 2.121 -17.153 1.00 83.44 86 ALA A CA 1
ATOM 609 C C . ALA A 1 86 ? 16.706 1.945 -18.623 1.00 83.44 86 ALA A C 1
ATOM 611 O O . ALA A 1 86 ? 17.508 1.525 -19.457 1.00 83.44 86 ALA A O 1
ATOM 612 N N . VAL A 1 87 ? 15.482 2.356 -18.973 1.00 86.94 87 VAL A N 1
ATOM 613 C CA . VAL A 1 87 ? 14.975 2.311 -20.353 1.00 86.94 87 VAL A CA 1
ATOM 614 C C . VAL A 1 87 ? 15.791 3.222 -21.262 1.00 86.94 87 VAL A C 1
ATOM 616 O O . VAL A 1 87 ? 16.160 2.804 -22.357 1.00 86.94 87 VAL A O 1
ATOM 619 N N . GLN A 1 88 ? 16.129 4.439 -20.831 1.00 85.25 88 GLN A N 1
ATOM 620 C CA . GLN A 1 88 ? 16.956 5.352 -21.622 1.00 85.25 88 GLN A CA 1
ATOM 621 C C . GLN A 1 88 ? 18.339 4.758 -21.906 1.00 85.25 88 GLN A C 1
ATOM 623 O O . GLN A 1 88 ? 18.816 4.837 -23.036 1.00 85.25 88 GLN A O 1
ATOM 628 N N . SER A 1 89 ? 18.960 4.118 -20.914 1.00 80.62 89 SER A N 1
ATOM 629 C CA . SER A 1 89 ? 20.252 3.450 -21.084 1.00 80.62 89 SER A CA 1
ATOM 630 C C . SER A 1 89 ? 20.169 2.292 -22.086 1.00 80.62 89 SER A C 1
ATOM 632 O O . SER A 1 89 ? 20.944 2.234 -23.040 1.00 80.62 89 SER A O 1
ATOM 634 N N . VAL A 1 90 ? 19.154 1.431 -21.948 1.00 77.19 90 VAL A N 1
ATOM 635 C CA . VAL A 1 90 ? 18.919 0.270 -22.828 1.00 77.19 90 VAL A CA 1
ATOM 636 C C . VAL A 1 90 ? 18.417 0.668 -24.223 1.00 77.19 90 VAL A C 1
ATOM 638 O O . VAL A 1 90 ? 18.441 -0.144 -25.137 1.00 77.19 90 VAL A O 1
ATOM 641 N N . THR A 1 91 ? 17.949 1.899 -24.431 1.00 77.62 91 THR A N 1
ATOM 642 C CA . THR A 1 91 ? 17.429 2.359 -25.735 1.00 77.62 91 THR A CA 1
ATOM 643 C C . THR A 1 91 ? 18.307 3.410 -26.412 1.00 77.62 91 THR A C 1
ATOM 645 O O . THR A 1 91 ? 17.964 3.865 -27.505 1.00 77.62 91 THR A O 1
ATOM 648 N N . ARG A 1 92 ? 19.457 3.759 -25.818 1.00 77.00 92 ARG A N 1
ATOM 649 C CA . ARG A 1 92 ? 20.370 4.805 -26.306 1.00 77.00 92 ARG A CA 1
ATOM 650 C C . ARG A 1 92 ? 20.927 4.532 -27.709 1.00 77.00 92 ARG A C 1
ATOM 652 O O . ARG A 1 92 ? 21.117 5.482 -28.461 1.00 77.00 92 ARG A O 1
ATOM 659 N N . ASP A 1 93 ? 21.158 3.266 -28.072 1.00 72.94 93 ASP A N 1
ATOM 660 C CA . ASP A 1 93 ? 21.649 2.864 -29.403 1.00 72.94 93 ASP A CA 1
ATOM 661 C C . ASP A 1 93 ? 20.696 1.874 -30.108 1.00 72.94 93 ASP A C 1
ATOM 663 O O . ASP A 1 93 ? 20.942 0.662 -30.173 1.00 72.94 93 ASP A O 1
ATOM 667 N N . PRO A 1 94 ? 19.578 2.359 -30.675 1.00 65.44 94 PRO A N 1
ATOM 668 C CA . PRO A 1 94 ? 18.554 1.497 -31.263 1.00 65.44 94 PRO A CA 1
ATOM 669 C C . PRO A 1 94 ? 19.059 0.659 -32.452 1.00 65.44 94 PRO A C 1
ATOM 671 O O . PRO A 1 94 ? 18.462 -0.376 -32.760 1.00 65.44 94 PRO A O 1
ATOM 674 N N . ALA A 1 95 ? 20.150 1.061 -33.117 1.00 65.06 95 ALA A N 1
ATOM 675 C CA . ALA A 1 95 ? 20.735 0.316 -34.232 1.00 65.06 95 ALA A CA 1
ATOM 676 C C . ALA A 1 95 ? 21.460 -0.951 -33.751 1.00 65.06 95 ALA A C 1
ATOM 678 O O . ALA A 1 95 ? 21.317 -2.014 -34.364 1.00 65.06 95 ALA A O 1
ATOM 679 N N . ARG A 1 96 ? 22.171 -0.864 -32.621 1.00 66.62 96 ARG A N 1
ATOM 680 C CA . ARG A 1 96 ? 22.793 -2.016 -31.951 1.00 66.62 96 ARG A CA 1
ATOM 681 C C . ARG A 1 96 ? 21.746 -2.995 -31.414 1.00 66.62 96 ARG A C 1
ATOM 683 O O . ARG A 1 96 ? 21.930 -4.206 -31.531 1.00 66.62 96 ARG A O 1
ATOM 690 N N . HIS A 1 97 ? 20.622 -2.487 -30.906 1.00 63.31 97 HIS A N 1
ATOM 691 C CA . HIS A 1 97 ? 19.551 -3.311 -30.334 1.00 63.31 97 HIS A CA 1
ATOM 692 C C . HIS A 1 97 ? 18.680 -4.013 -31.374 1.00 63.31 97 HIS A C 1
ATOM 694 O O . HIS A 1 97 ? 18.387 -5.190 -31.197 1.00 63.31 97 HIS A O 1
ATOM 700 N N . ARG A 1 98 ? 18.327 -3.365 -32.494 1.00 64.81 98 ARG A N 1
ATOM 701 C CA . ARG A 1 98 ? 17.552 -4.012 -33.577 1.00 64.81 98 ARG A CA 1
ATOM 702 C C . ARG A 1 98 ? 18.253 -5.227 -34.193 1.00 64.81 98 ARG A C 1
ATOM 704 O O . ARG A 1 98 ? 17.584 -6.068 -34.780 1.00 64.81 98 ARG A O 1
ATOM 711 N N . ARG A 1 99 ? 19.582 -5.320 -34.068 1.00 66.56 99 ARG A N 1
ATOM 712 C CA . ARG A 1 99 ? 20.373 -6.479 -34.517 1.00 66.56 99 ARG A CA 1
ATOM 713 C C . ARG A 1 99 ? 20.371 -7.643 -33.522 1.00 66.56 99 ARG A C 1
ATOM 715 O O . ARG A 1 99 ? 20.657 -8.760 -33.930 1.00 66.56 99 ARG A O 1
ATOM 722 N N . ARG A 1 100 ? 20.097 -7.384 -32.239 1.00 68.38 100 ARG A N 1
ATOM 723 C CA . ARG A 1 100 ? 20.190 -8.374 -31.149 1.00 68.38 100 ARG A CA 1
ATOM 724 C C . ARG A 1 100 ? 18.834 -8.766 -30.561 1.00 68.38 100 ARG A C 1
ATOM 726 O O . ARG A 1 100 ? 18.694 -9.869 -30.057 1.00 68.38 100 ARG A O 1
ATOM 733 N N . LEU A 1 101 ? 17.833 -7.890 -30.642 1.00 68.19 101 LEU A N 1
ATOM 734 C CA . LEU A 1 101 ? 16.529 -8.077 -30.011 1.00 68.19 101 LEU A CA 1
ATOM 735 C C . LEU A 1 101 ? 15.392 -8.054 -31.042 1.00 68.19 101 LEU A C 1
ATOM 737 O O . LEU A 1 101 ? 15.364 -7.174 -31.908 1.00 68.19 101 LEU A O 1
ATOM 741 N N . PRO A 1 102 ? 14.400 -8.955 -30.915 1.00 76.75 102 PRO A N 1
ATOM 742 C CA . PRO A 1 102 ? 13.145 -8.861 -31.651 1.00 76.75 102 PRO A CA 1
ATOM 743 C C . PRO A 1 102 ? 12.440 -7.523 -31.393 1.00 76.75 102 PRO A C 1
ATOM 745 O O . PRO A 1 102 ? 12.388 -7.048 -30.256 1.00 76.75 102 PRO A O 1
ATOM 748 N N . LYS A 1 103 ? 11.828 -6.948 -32.436 1.00 75.12 103 LYS A N 1
ATOM 749 C CA . LYS A 1 103 ? 11.110 -5.661 -32.361 1.00 75.12 103 LYS A CA 1
ATOM 750 C C . LYS A 1 103 ? 10.049 -5.636 -31.247 1.00 75.12 103 LYS A C 1
ATOM 752 O O . LYS A 1 103 ? 9.972 -4.663 -30.511 1.00 75.12 103 LYS A O 1
ATOM 757 N N . SER A 1 104 ? 9.322 -6.738 -31.058 1.00 75.12 104 SER A N 1
ATOM 758 C CA . SER A 1 104 ? 8.307 -6.884 -30.005 1.00 75.12 104 SER A CA 1
ATOM 759 C C . SER A 1 104 ? 8.863 -6.720 -28.585 1.00 75.12 104 SER A C 1
ATOM 761 O O . SER A 1 104 ? 8.218 -6.098 -27.746 1.00 75.12 104 SER A O 1
ATOM 763 N N . ARG A 1 105 ? 10.076 -7.222 -28.308 1.00 75.44 105 ARG A N 1
ATOM 764 C CA . ARG A 1 105 ? 10.734 -7.053 -26.999 1.00 75.44 105 ARG A CA 1
ATOM 765 C C . ARG A 1 105 ? 11.198 -5.617 -26.781 1.00 75.44 105 ARG A C 1
ATOM 767 O O . ARG A 1 105 ? 11.125 -5.103 -25.670 1.00 75.44 105 ARG A O 1
ATOM 774 N N . PHE A 1 106 ? 11.651 -4.963 -27.847 1.00 76.19 106 PHE A N 1
ATOM 775 C CA . PHE A 1 106 ? 12.072 -3.568 -27.793 1.00 76.19 106 PHE A CA 1
ATOM 776 C C . PHE A 1 106 ? 10.892 -2.622 -27.524 1.00 76.19 106 PHE A C 1
ATOM 778 O O . PHE A 1 106 ? 11.003 -1.720 -26.695 1.00 76.19 106 PHE A O 1
ATOM 785 N N . ASP A 1 107 ? 9.748 -2.862 -28.167 1.00 79.75 107 ASP A N 1
ATOM 786 C CA . ASP A 1 107 ? 8.528 -2.080 -27.943 1.00 79.75 107 ASP A CA 1
ATOM 787 C C . ASP A 1 107 ? 7.983 -2.294 -26.516 1.00 79.75 107 ASP A C 1
ATOM 789 O O . ASP A 1 107 ? 7.608 -1.330 -25.846 1.00 79.75 107 ASP A O 1
ATOM 793 N N . ALA A 1 108 ? 8.053 -3.525 -25.990 1.00 79.50 108 ALA A N 1
ATOM 794 C CA . ALA A 1 108 ? 7.699 -3.821 -24.600 1.00 79.50 108 ALA A CA 1
ATOM 795 C C . ALA A 1 108 ? 8.574 -3.051 -23.591 1.00 79.50 108 ALA A C 1
ATOM 797 O O . ALA A 1 108 ? 8.045 -2.457 -22.651 1.00 79.50 108 ALA A O 1
ATOM 798 N N . ILE A 1 109 ? 9.892 -2.973 -23.816 1.00 82.88 109 ILE A N 1
ATOM 799 C CA . ILE A 1 109 ? 10.807 -2.168 -22.988 1.00 82.88 109 ILE A CA 1
ATOM 800 C C . ILE A 1 109 ? 10.437 -0.684 -23.027 1.00 82.88 109 ILE A C 1
ATOM 802 O O . ILE A 1 109 ? 10.396 -0.026 -21.989 1.00 82.88 109 ILE A O 1
ATOM 806 N N . ARG A 1 110 ? 10.142 -0.141 -24.213 1.00 84.25 110 ARG A N 1
ATOM 807 C CA . ARG A 1 110 ? 9.795 1.280 -24.362 1.00 84.25 110 ARG A CA 1
ATOM 808 C C . ARG A 1 110 ? 8.493 1.660 -23.662 1.00 84.25 110 ARG A C 1
ATOM 810 O O . ARG A 1 110 ? 8.333 2.829 -23.331 1.00 84.25 110 ARG A O 1
ATOM 817 N N . SER A 1 111 ? 7.607 0.695 -23.420 1.00 87.38 111 SER A N 1
ATOM 818 C CA . SER A 1 111 ? 6.346 0.903 -22.698 1.00 87.38 111 SER A CA 1
ATOM 819 C C . SER A 1 111 ? 6.498 0.961 -21.169 1.00 87.38 111 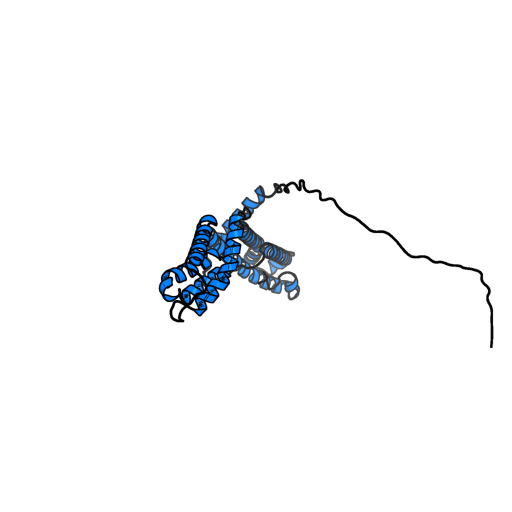SER A C 1
ATOM 821 O O . SER A 1 111 ? 5.612 1.465 -20.482 1.00 87.38 111 SER A O 1
ATOM 823 N N . LEU A 1 112 ? 7.624 0.498 -20.608 1.00 89.12 112 LEU A N 1
ATOM 824 C CA . LEU A 1 112 ? 7.848 0.448 -19.155 1.00 89.12 112 LEU A CA 1
ATOM 825 C C . LEU A 1 112 ? 7.687 1.796 -18.430 1.00 89.12 112 LEU A C 1
ATOM 827 O O . LEU A 1 112 ? 7.079 1.804 -17.359 1.00 89.12 112 LEU A O 1
ATOM 831 N N . PRO A 1 113 ? 8.171 2.938 -18.960 1.00 89.94 113 PRO A N 1
ATOM 832 C CA . PRO A 1 113 ? 7.964 4.224 -18.306 1.00 89.94 113 PRO A CA 1
ATOM 833 C C . PRO A 1 113 ? 6.486 4.611 -18.239 1.00 89.94 113 PRO A C 1
ATOM 835 O O . PRO A 1 113 ? 6.079 5.245 -17.274 1.00 89.94 113 PRO A O 1
ATOM 838 N N . GLU A 1 114 ? 5.671 4.221 -19.223 1.00 88.69 114 GLU A N 1
ATOM 839 C CA . GLU A 1 114 ? 4.224 4.467 -19.184 1.00 88.69 114 GLU A CA 1
ATOM 840 C C . GLU A 1 114 ? 3.536 3.638 -18.104 1.00 88.69 114 GLU A C 1
ATOM 842 O O . GLU A 1 114 ? 2.681 4.158 -17.392 1.00 88.69 114 GLU A O 1
ATOM 847 N N . LEU A 1 115 ? 3.950 2.381 -17.934 1.00 87.62 115 LEU A N 1
ATOM 848 C CA . LEU A 1 115 ? 3.470 1.532 -16.847 1.00 87.62 115 LEU A CA 1
ATOM 849 C C . LEU A 1 115 ? 3.880 2.085 -15.470 1.00 87.62 115 LEU A C 1
ATOM 851 O O . LEU A 1 115 ? 3.084 2.062 -14.534 1.00 87.62 115 LEU A O 1
ATOM 855 N N . ALA A 1 116 ? 5.093 2.630 -15.344 1.00 87.25 116 ALA A N 1
ATOM 856 C CA . ALA A 1 116 ? 5.535 3.292 -14.118 1.00 87.25 116 ALA A CA 1
ATOM 857 C C . ALA A 1 116 ? 4.761 4.598 -13.841 1.00 87.25 116 ALA A C 1
ATOM 859 O O . ALA A 1 116 ? 4.435 4.868 -12.690 1.00 87.25 116 ALA A O 1
ATOM 860 N N . MET A 1 117 ? 4.397 5.368 -14.875 1.00 87.12 117 MET A N 1
ATOM 861 C CA . MET A 1 117 ? 3.510 6.536 -14.733 1.00 87.12 117 MET A CA 1
ATOM 862 C C . MET A 1 117 ? 2.088 6.126 -14.322 1.00 87.12 117 MET A C 1
ATOM 864 O O . MET A 1 117 ? 1.485 6.780 -13.481 1.00 87.12 117 MET A O 1
ATOM 868 N N . ALA A 1 118 ? 1.563 5.012 -14.842 1.00 87.19 118 ALA A N 1
ATOM 869 C CA . ALA A 1 118 ? 0.277 4.465 -14.403 1.00 87.19 118 ALA A CA 1
ATOM 870 C C . ALA A 1 118 ? 0.291 4.048 -12.918 1.00 87.19 118 ALA A C 1
ATOM 872 O O . ALA A 1 118 ? -0.695 4.262 -12.212 1.00 87.19 118 ALA A O 1
ATOM 873 N N . LEU A 1 119 ? 1.404 3.482 -12.432 1.00 87.00 119 LEU A N 1
ATOM 874 C CA . LEU A 1 119 ? 1.601 3.180 -11.011 1.00 87.00 119 LEU A CA 1
ATOM 875 C C . LEU A 1 119 ? 1.646 4.460 -10.160 1.00 87.00 119 LEU A C 1
ATOM 877 O O . LEU A 1 119 ? 0.987 4.520 -9.123 1.00 87.00 119 LEU A O 1
ATOM 881 N N . ASP A 1 120 ? 2.385 5.476 -10.605 1.00 85.81 120 ASP A N 1
ATOM 882 C CA . ASP A 1 120 ? 2.489 6.777 -9.932 1.00 85.81 120 ASP A CA 1
ATOM 883 C C . ASP A 1 120 ? 1.130 7.489 -9.844 1.00 85.81 120 ASP A C 1
ATOM 885 O O . ASP A 1 120 ? 0.719 7.937 -8.771 1.00 85.81 120 ASP A O 1
ATOM 889 N N . TYR A 1 121 ? 0.353 7.465 -10.931 1.00 83.00 121 TYR A N 1
ATOM 890 C CA . TYR A 1 121 ? -1.025 7.950 -10.946 1.00 83.00 121 TYR A CA 1
ATOM 891 C C . TYR A 1 121 ? -1.929 7.154 -9.996 1.00 83.00 121 TYR A C 1
ATOM 893 O O . TYR A 1 121 ? -2.708 7.742 -9.249 1.00 83.00 121 TYR A O 1
ATOM 901 N N . ALA A 1 122 ? -1.811 5.821 -9.964 1.00 82.75 122 ALA A N 1
ATOM 902 C CA . ALA A 1 122 ? -2.585 4.981 -9.048 1.00 82.75 122 ALA A CA 1
ATOM 903 C C . ALA A 1 122 ? -2.277 5.296 -7.574 1.00 82.75 122 ALA A C 1
ATOM 905 O O . ALA A 1 122 ? -3.189 5.319 -6.749 1.00 82.75 122 ALA A O 1
ATOM 906 N N . VAL A 1 123 ? -1.010 5.564 -7.239 1.00 80.44 123 VAL A N 1
ATOM 907 C CA . VAL A 1 123 ? -0.591 5.987 -5.894 1.00 80.44 123 VAL A CA 1
ATOM 908 C C . VAL A 1 123 ? -1.100 7.389 -5.573 1.00 80.44 123 VAL A C 1
ATOM 910 O O . VAL A 1 123 ? -1.642 7.601 -4.491 1.00 80.44 123 VAL A O 1
ATOM 913 N N . THR A 1 124 ? -0.993 8.329 -6.510 1.00 76.25 124 THR A N 1
ATOM 914 C CA . THR A 1 124 ? -1.449 9.715 -6.329 1.00 76.25 124 THR A CA 1
ATOM 915 C C . THR A 1 124 ? -2.967 9.791 -6.168 1.00 76.25 124 THR A C 1
ATOM 917 O O . THR A 1 124 ? -3.451 10.457 -5.262 1.00 76.25 124 THR A O 1
ATOM 920 N N . ARG A 1 125 ? -3.731 9.006 -6.937 1.00 70.56 125 ARG A N 1
ATOM 921 C CA . ARG A 1 125 ? -5.193 8.877 -6.798 1.00 70.56 125 ARG A CA 1
ATOM 922 C C . ARG A 1 125 ? -5.623 8.284 -5.446 1.00 70.56 125 ARG A C 1
ATOM 924 O O . ARG A 1 125 ? -6.750 8.508 -5.010 1.00 70.56 125 ARG A O 1
ATOM 931 N N . MET A 1 126 ? -4.759 7.514 -4.775 1.00 61.56 126 MET A N 1
ATOM 932 C CA . MET A 1 126 ? -5.024 7.049 -3.405 1.00 61.56 126 MET A CA 1
ATOM 933 C C . MET A 1 126 ? -4.769 8.112 -2.350 1.00 61.56 126 MET A C 1
ATOM 935 O O . MET A 1 126 ? -5.358 8.024 -1.264 1.00 61.56 126 MET A O 1
ATOM 939 N N . GLN A 1 127 ? -3.883 9.069 -2.633 1.00 59.12 127 GLN A N 1
ATOM 940 C CA . GLN A 1 127 ? -3.670 10.182 -1.728 1.00 59.12 127 GLN A CA 1
ATOM 941 C C . GLN A 1 127 ? -4.961 11.002 -1.699 1.00 59.12 127 GLN A C 1
ATOM 943 O O . GLN A 1 127 ? -5.538 11.293 -2.747 1.00 59.12 127 GLN A O 1
ATOM 948 N N . PRO A 1 128 ? -5.497 11.308 -0.509 1.00 52.25 128 PRO A N 1
ATOM 949 C CA . PRO A 1 128 ? -6.669 12.155 -0.435 1.00 52.25 128 PRO A CA 1
ATOM 950 C C . PRO A 1 128 ? -6.322 13.520 -1.047 1.00 52.25 128 PRO A C 1
ATOM 952 O O . PRO A 1 128 ? -5.352 14.156 -0.647 1.00 52.25 128 PRO A O 1
ATOM 955 N N . GLU A 1 129 ? -7.136 13.954 -2.010 1.00 47.44 129 GLU A N 1
ATOM 956 C CA . GLU A 1 129 ? -7.027 15.221 -2.760 1.00 47.44 129 GLU A CA 1
ATOM 957 C C . GLU A 1 129 ? -7.019 16.462 -1.839 1.00 47.44 129 GLU A C 1
ATOM 959 O O . GLU A 1 129 ? -6.639 17.562 -2.228 1.00 47.44 129 GLU A O 1
ATOM 964 N N . ILE A 1 130 ? -7.437 16.268 -0.586 1.00 53.53 130 ILE A N 1
ATOM 965 C CA . ILE A 1 130 ? -7.501 17.255 0.482 1.00 53.53 130 ILE A CA 1
ATOM 966 C C . ILE A 1 130 ? -6.905 16.588 1.723 1.00 53.53 130 ILE A C 1
ATOM 968 O O . ILE A 1 130 ? -7.283 15.460 2.054 1.00 53.53 130 ILE A O 1
ATOM 972 N N . ALA A 1 131 ? -5.991 17.276 2.417 1.00 55.97 131 ALA A N 1
ATOM 973 C CA . ALA A 1 131 ? -5.507 16.823 3.718 1.00 55.97 131 ALA A CA 1
ATOM 974 C C . ALA A 1 131 ? -6.713 16.442 4.599 1.00 55.97 131 ALA A C 1
ATOM 976 O O . ALA A 1 131 ? -7.698 17.188 4.618 1.00 55.97 131 ALA A O 1
ATOM 977 N N . PRO A 1 132 ? -6.688 15.281 5.281 1.00 62.38 132 PRO A N 1
ATOM 978 C CA . PRO A 1 132 ? -7.816 14.861 6.097 1.00 62.38 132 PRO A CA 1
ATOM 979 C C . PRO A 1 132 ? -8.187 15.995 7.063 1.00 62.38 132 PRO A C 1
ATOM 981 O O . PRO A 1 132 ? -7.281 16.611 7.632 1.00 62.38 132 PRO A O 1
ATOM 984 N N . PRO A 1 133 ? -9.488 16.299 7.241 1.00 70.44 133 PRO A N 1
ATOM 985 C CA . PRO A 1 133 ? -9.926 17.263 8.236 1.00 70.44 133 PRO A CA 1
ATOM 986 C C . PRO A 1 133 ? -9.222 17.002 9.575 1.00 70.44 133 PRO A C 1
ATOM 988 O O . PRO A 1 133 ? -9.026 15.832 9.919 1.00 70.44 133 PRO A O 1
ATOM 991 N N . PRO A 1 134 ? -8.858 18.044 10.342 1.00 72.88 134 PRO A N 1
ATOM 992 C CA . PRO A 1 134 ? -8.120 17.884 11.598 1.00 72.88 134 PRO A CA 1
ATOM 993 C C . PRO A 1 134 ? -8.812 16.902 12.553 1.00 72.88 134 PRO A C 1
ATOM 995 O O . PRO A 1 134 ? -8.153 16.082 13.179 1.00 72.88 134 PRO A O 1
ATOM 998 N N . GLU A 1 135 ? -10.147 16.874 12.546 1.00 78.81 135 GLU A N 1
ATOM 999 C CA . GLU A 1 135 ? -10.956 15.918 13.306 1.00 78.81 135 GLU A CA 1
ATOM 1000 C C . GLU A 1 135 ? -10.683 14.440 12.942 1.00 78.81 135 GLU A C 1
ATOM 1002 O O . GLU A 1 135 ? -10.721 13.564 13.807 1.00 78.81 135 GLU A O 1
ATOM 1007 N N . ILE A 1 136 ? -10.395 14.132 11.672 1.00 79.25 136 ILE A N 1
ATOM 1008 C CA . ILE A 1 136 ? -10.034 12.774 11.242 1.00 79.25 136 ILE A CA 1
ATOM 1009 C C . ILE A 1 136 ? -8.645 12.409 11.768 1.00 79.25 136 ILE A C 1
ATOM 1011 O O . ILE A 1 136 ? -8.456 11.290 12.243 1.00 79.25 136 ILE A O 1
ATOM 1015 N N . VAL A 1 137 ? -7.692 13.343 11.705 1.00 77.38 137 VAL A N 1
ATOM 1016 C CA . VAL A 1 137 ? -6.320 13.138 12.198 1.00 77.38 137 VAL A CA 1
ATOM 1017 C C . VAL A 1 137 ? -6.327 12.900 13.707 1.00 77.38 137 VAL A C 1
ATOM 1019 O O . VAL A 1 137 ? -5.814 11.882 14.158 1.00 77.38 137 VAL A O 1
ATOM 1022 N N . GLU A 1 138 ? -7.013 13.751 14.471 1.00 81.12 138 GLU A N 1
ATOM 1023 C CA . GL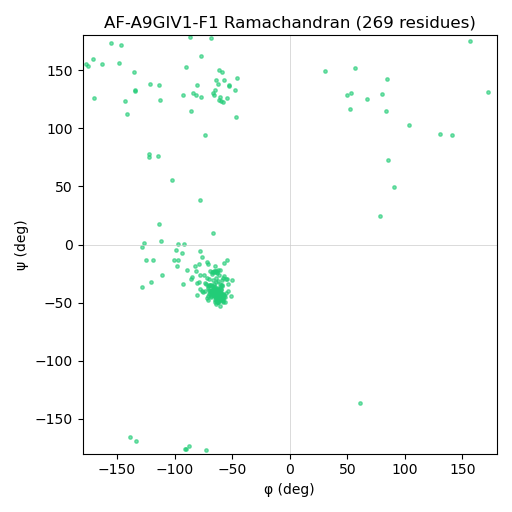U A 1 138 ? -7.141 13.619 15.928 1.00 81.12 138 GLU A CA 1
ATOM 1024 C C . GLU A 1 138 ? -7.743 12.268 16.340 1.00 81.12 138 GLU A C 1
ATOM 1026 O O . GLU A 1 138 ? -7.256 11.603 17.258 1.00 81.12 138 GLU A O 1
ATOM 1031 N N . LYS A 1 139 ? -8.793 11.819 15.643 1.00 83.38 139 LYS A N 1
ATOM 1032 C CA . LYS A 1 139 ? -9.416 10.519 15.922 1.00 83.38 139 LYS A CA 1
ATOM 1033 C C . LYS A 1 139 ? -8.518 9.349 15.518 1.00 83.38 139 LYS A C 1
ATOM 1035 O O . LYS A 1 139 ? -8.534 8.328 16.202 1.00 83.38 139 LYS A O 1
ATOM 1040 N N . LEU A 1 140 ? -7.745 9.467 14.437 1.00 81.38 140 LEU A N 1
ATOM 1041 C CA . LEU A 1 140 ? -6.766 8.447 14.048 1.00 81.38 140 LEU A CA 1
ATOM 1042 C C . LEU A 1 140 ? -5.635 8.339 15.073 1.00 81.38 140 LEU A C 1
ATOM 1044 O O . LEU A 1 140 ? -5.288 7.222 15.453 1.00 81.38 140 LEU A O 1
ATOM 1048 N N . ASP A 1 141 ? -5.114 9.462 15.564 1.00 80.38 141 ASP A N 1
ATOM 1049 C CA . ASP A 1 141 ? -4.080 9.488 16.603 1.00 80.38 141 ASP A CA 1
ATOM 1050 C C . ASP A 1 141 ? -4.578 8.846 17.903 1.00 80.38 141 ASP A C 1
ATOM 1052 O O . ASP A 1 141 ? -3.880 8.021 18.504 1.00 80.38 141 ASP A O 1
ATOM 1056 N N . LEU A 1 142 ? -5.829 9.131 18.286 1.00 85.44 142 LEU A N 1
ATOM 1057 C CA . LEU A 1 142 ? -6.493 8.472 19.411 1.00 85.44 142 LEU A CA 1
ATOM 1058 C C . LEU A 1 142 ? -6.541 6.950 19.217 1.00 85.44 142 LEU A C 1
ATOM 1060 O O . LEU A 1 142 ? -6.201 6.198 20.135 1.00 85.44 142 LEU A O 1
ATOM 1064 N N . LEU A 1 143 ? -6.911 6.481 18.019 1.00 84.62 143 LEU A N 1
ATOM 1065 C CA . LEU A 1 143 ? -6.914 5.050 17.720 1.00 84.62 143 LEU A CA 1
ATOM 1066 C C . LEU A 1 143 ? -5.506 4.449 17.758 1.00 84.62 143 LEU A C 1
ATOM 1068 O O . LEU A 1 143 ? -5.329 3.391 18.357 1.00 84.62 143 LEU A O 1
ATOM 1072 N N . TYR A 1 144 ? -4.493 5.098 17.182 1.00 79.12 144 TYR A N 1
ATOM 1073 C CA . TYR A 1 144 ? -3.116 4.596 17.214 1.00 79.12 144 TYR A CA 1
ATOM 1074 C C . TYR A 1 144 ? -2.574 4.459 18.639 1.00 79.12 144 TYR A C 1
ATOM 1076 O O . TYR A 1 144 ? -1.929 3.451 18.950 1.00 79.12 144 TYR A O 1
ATOM 1084 N N . GLY A 1 145 ? -2.873 5.428 19.508 1.00 79.69 145 GLY A N 1
ATOM 1085 C CA . GLY A 1 145 ? -2.498 5.382 20.919 1.00 79.69 145 GLY A CA 1
ATOM 1086 C C . GLY A 1 145 ? -3.184 4.245 21.679 1.00 79.69 145 GLY A C 1
ATOM 1087 O O . GLY A 1 145 ? -2.539 3.543 22.457 1.00 79.69 145 GLY A O 1
ATOM 1088 N N . ALA A 1 146 ? -4.473 4.014 21.423 1.00 83.06 146 ALA A N 1
ATOM 1089 C CA . ALA A 1 146 ? -5.269 3.040 22.168 1.00 83.06 146 ALA A CA 1
ATOM 1090 C C . ALA A 1 146 ? -5.162 1.596 21.642 1.00 83.06 146 ALA A C 1
ATOM 1092 O O . ALA A 1 146 ? -5.318 0.637 22.403 1.00 83.06 146 ALA A O 1
ATOM 1093 N N . LEU A 1 147 ? -4.889 1.408 20.349 1.00 81.19 147 LEU A N 1
ATOM 1094 C CA . LEU A 1 147 ? -5.036 0.115 19.678 1.00 81.19 147 LEU A CA 1
ATOM 1095 C C . LEU A 1 147 ? -3.979 -0.911 20.094 1.00 81.19 147 LEU A C 1
ATOM 1097 O O . LEU A 1 147 ? -4.323 -2.061 20.364 1.00 81.19 147 LEU A O 1
ATOM 1101 N N . ARG A 1 148 ? -2.702 -0.518 20.188 1.00 79.00 148 ARG A N 1
ATOM 1102 C CA . ARG A 1 148 ? -1.629 -1.429 20.632 1.00 79.00 148 ARG A CA 1
ATOM 1103 C C . ARG A 1 148 ? -1.843 -1.921 22.074 1.00 79.00 148 ARG A C 1
ATOM 1105 O O . ARG A 1 148 ? -1.803 -3.137 22.267 1.00 79.00 148 ARG A O 1
ATOM 1112 N N . PRO A 1 149 ? -2.121 -1.048 23.064 1.00 81.06 149 PRO A N 1
ATOM 1113 C CA . PRO A 1 149 ? -2.461 -1.480 24.420 1.00 81.06 1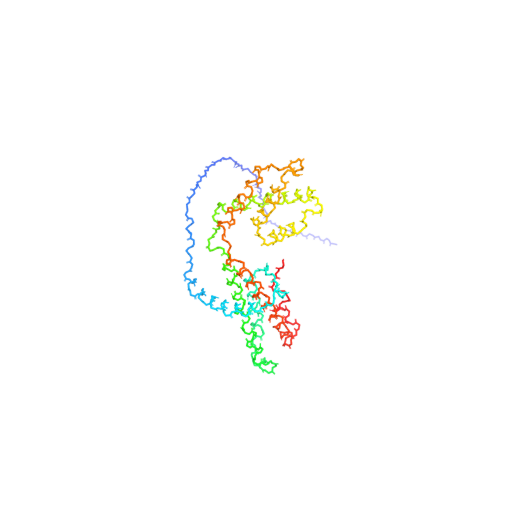49 PRO A CA 1
ATOM 1114 C C . PRO A 1 149 ? -3.703 -2.374 24.477 1.00 81.06 149 PRO A C 1
ATOM 1116 O O . PRO A 1 149 ? -3.685 -3.403 25.151 1.00 81.06 149 PRO A O 1
ATOM 1119 N N . THR A 1 150 ? -4.760 -2.024 23.736 1.00 83.00 150 THR A N 1
ATOM 1120 C CA . THR A 1 150 ? -6.014 -2.797 23.708 1.00 83.00 150 THR A CA 1
ATOM 1121 C C . THR A 1 150 ? -5.796 -4.192 23.122 1.00 83.00 150 THR A C 1
ATOM 1123 O O . THR A 1 150 ? -6.267 -5.180 23.684 1.00 83.00 150 THR A O 1
ATOM 1126 N N . LEU A 1 151 ? -5.031 -4.295 22.031 1.00 82.81 151 LEU A N 1
ATOM 1127 C CA . LEU A 1 151 ? -4.682 -5.568 21.405 1.00 82.81 151 LEU A CA 1
ATOM 1128 C C . LEU A 1 151 ? -3.818 -6.437 22.325 1.00 82.81 151 LEU A C 1
ATOM 1130 O O . LEU A 1 151 ? -4.153 -7.597 22.537 1.00 82.81 151 LEU A O 1
ATOM 1134 N N . ALA A 1 152 ? -2.748 -5.883 22.903 1.00 81.94 152 ALA A N 1
ATOM 1135 C CA . ALA A 1 152 ? -1.870 -6.620 23.816 1.00 81.94 152 ALA A CA 1
ATOM 1136 C C . ALA A 1 152 ? -2.641 -7.148 25.034 1.00 81.94 152 ALA A C 1
ATOM 1138 O O . ALA A 1 152 ? -2.480 -8.297 25.440 1.00 81.94 152 ALA A O 1
ATOM 1139 N N . THR A 1 153 ? -3.537 -6.324 25.575 1.00 81.69 153 THR A N 1
ATOM 1140 C CA . THR A 1 153 ? -4.420 -6.703 26.676 1.00 81.69 153 THR A CA 1
ATOM 1141 C C . THR A 1 153 ? -5.352 -7.844 26.266 1.00 81.69 153 THR A C 1
ATOM 1143 O O . THR A 1 153 ? -5.437 -8.858 26.957 1.00 81.69 153 THR A O 1
ATOM 1146 N N . ALA A 1 154 ? -6.019 -7.732 25.118 1.00 80.19 154 ALA A N 1
ATOM 1147 C CA . ALA A 1 154 ? -6.888 -8.792 24.621 1.00 80.19 154 ALA A CA 1
ATOM 1148 C C . ALA A 1 154 ? -6.120 -10.108 24.387 1.00 80.19 154 ALA A C 1
ATOM 1150 O O . ALA A 1 154 ? -6.587 -11.171 24.783 1.00 80.19 154 ALA A O 1
ATOM 1151 N N . GLU A 1 155 ? -4.912 -10.067 23.829 1.00 82.12 155 GLU A N 1
ATOM 1152 C CA . GLU A 1 155 ? -4.112 -11.278 23.597 1.00 82.12 155 GLU A CA 1
ATOM 1153 C C . GLU A 1 155 ? -3.735 -12.019 24.892 1.00 82.12 155 GLU A C 1
ATOM 1155 O O . GLU A 1 155 ? -3.644 -13.246 24.892 1.00 82.12 155 GLU A O 1
ATOM 1160 N N . VAL A 1 156 ? -3.550 -11.299 26.004 1.00 81.00 156 VAL A N 1
ATOM 1161 C CA . VAL A 1 156 ? -3.227 -11.894 27.312 1.00 81.00 156 VAL A CA 1
ATOM 1162 C C . VAL A 1 156 ? -4.450 -12.541 27.964 1.00 81.00 156 VAL A C 1
ATOM 1164 O O . VAL A 1 156 ? -4.340 -13.609 28.569 1.00 81.00 156 VAL A O 1
ATOM 1167 N N . TYR A 1 157 ? -5.615 -11.898 27.871 1.00 77.69 157 TYR A N 1
ATOM 1168 C CA . TYR A 1 157 ? -6.791 -12.283 28.659 1.00 77.69 157 TYR A CA 1
ATOM 1169 C C . TYR A 1 157 ? -7.790 -13.175 27.919 1.00 77.69 157 TYR A C 1
ATOM 1171 O O . TYR A 1 157 ? -8.653 -13.784 28.564 1.00 77.69 157 TYR A O 1
ATOM 1179 N N . PHE A 1 158 ? -7.665 -13.307 26.596 1.00 77.62 158 PHE A N 1
ATOM 1180 C CA . PHE A 1 158 ? -8.442 -14.270 25.824 1.00 77.62 158 PHE A CA 1
ATOM 1181 C C . PHE A 1 158 ? -7.780 -15.664 25.858 1.00 77.62 158 PHE A C 1
ATOM 1183 O O . PHE A 1 158 ? -6.588 -15.800 25.587 1.00 77.62 158 PHE A O 1
ATOM 1190 N N . PRO A 1 159 ? -8.528 -16.738 26.175 1.00 63.34 159 PRO A N 1
ATOM 1191 C CA . PRO A 1 159 ? -8.012 -18.104 26.126 1.00 63.34 159 PRO A CA 1
ATOM 1192 C C . PRO A 1 159 ? -7.511 -18.467 24.722 1.00 63.34 159 PRO A C 1
ATOM 1194 O O . PRO A 1 159 ? -8.104 -18.055 23.726 1.00 63.34 159 PRO A O 1
ATOM 1197 N N . ARG A 1 160 ? -6.488 -19.333 24.634 1.00 57.78 160 ARG A N 1
ATOM 1198 C CA . ARG A 1 160 ? -5.892 -19.825 23.367 1.00 57.78 160 ARG A CA 1
ATOM 1199 C C . ARG A 1 160 ? -6.894 -20.467 22.387 1.00 57.78 160 ARG A C 1
ATOM 1201 O O . ARG A 1 160 ? -6.552 -20.678 21.230 1.00 57.78 160 ARG A O 1
ATOM 1208 N N . SER A 1 161 ? -8.113 -20.770 22.832 1.00 49.53 161 SER A N 1
ATOM 1209 C CA . SER A 1 161 ? -9.213 -21.307 22.024 1.00 49.53 161 SER A CA 1
ATOM 1210 C C . SER A 1 161 ? -10.167 -20.248 21.453 1.00 49.53 161 SER A C 1
ATOM 1212 O O . SER A 1 161 ? -11.028 -20.598 20.650 1.00 49.53 161 SER A O 1
ATOM 1214 N N . ILE A 1 162 ? -10.040 -18.967 21.826 1.00 55.25 162 ILE A N 1
ATOM 1215 C CA . ILE A 1 162 ? -10.991 -17.898 21.466 1.00 55.25 162 ILE A CA 1
ATOM 1216 C C . ILE A 1 162 ? -10.431 -17.030 20.324 1.00 55.25 162 ILE A C 1
ATOM 1218 O O . ILE A 1 162 ? -10.429 -15.811 20.365 1.00 55.25 162 ILE A O 1
ATOM 1222 N N . VAL A 1 163 ? -10.075 -17.694 19.221 1.00 60.12 163 VAL A N 1
ATOM 1223 C CA . VAL A 1 163 ? -9.967 -17.111 17.866 1.00 60.12 163 VAL A CA 1
ATOM 1224 C C . VAL A 1 163 ? -8.631 -16.428 17.485 1.00 60.12 163 VAL A C 1
ATOM 1226 O O . VAL A 1 163 ? -8.566 -15.213 17.282 1.00 60.12 163 VAL A O 1
ATOM 1229 N N . PRO A 1 164 ? -7.563 -17.221 17.248 1.00 64.00 164 PRO A N 1
ATOM 1230 C CA . PRO A 1 164 ? -6.333 -16.770 16.575 1.00 64.00 164 PRO A CA 1
ATOM 1231 C C . PRO A 1 164 ? -6.584 -16.037 15.250 1.00 64.00 164 PRO A C 1
ATOM 1233 O O . PRO A 1 164 ? -5.825 -15.146 14.873 1.00 64.00 164 PRO A O 1
ATOM 1236 N N . GLU A 1 165 ? -7.660 -16.396 14.546 1.00 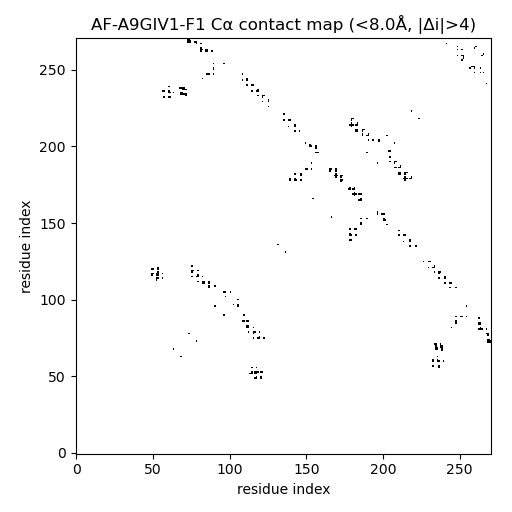70.50 165 GLU A N 1
ATOM 1237 C CA . GLU A 1 165 ? -8.034 -15.789 13.271 1.00 70.50 165 GLU A CA 1
ATOM 1238 C C . GLU A 1 165 ? -8.390 -14.303 13.412 1.00 70.50 165 GLU A C 1
ATOM 1240 O O . GLU A 1 165 ? -7.891 -13.496 12.629 1.00 70.50 165 GLU A O 1
ATOM 1245 N N . THR A 1 166 ? -9.148 -13.909 14.443 1.00 75.56 166 THR A N 1
ATOM 1246 C CA . THR A 1 166 ? -9.519 -12.505 14.687 1.00 75.56 166 THR A CA 1
ATOM 1247 C C . THR A 1 166 ? -8.297 -11.661 15.018 1.00 75.56 166 THR A C 1
ATOM 1249 O O . THR A 1 166 ? -8.127 -10.582 14.456 1.00 75.56 166 THR A O 1
ATOM 1252 N N . PHE A 1 167 ? -7.386 -12.167 15.854 1.00 78.12 167 PHE A N 1
ATOM 1253 C CA . PHE A 1 167 ? -6.107 -11.496 16.106 1.00 78.12 167 PHE A CA 1
ATOM 1254 C C . PHE A 1 167 ? -5.261 -11.396 14.830 1.00 78.12 167 PHE A C 1
ATOM 1256 O O . PHE A 1 167 ? -4.648 -10.361 14.576 1.00 78.12 167 PHE A O 1
ATOM 1263 N N . GLY A 1 168 ? -5.289 -12.422 13.975 1.00 75.06 168 GLY A N 1
ATOM 1264 C CA . GLY A 1 168 ? -4.700 -12.377 12.638 1.00 75.06 168 GLY A CA 1
ATOM 1265 C C . GLY A 1 168 ? -5.306 -11.284 11.752 1.00 75.06 168 GLY A C 1
ATOM 1266 O O . GLY A 1 168 ? -4.561 -10.546 11.112 1.00 75.06 168 GLY A O 1
ATOM 1267 N N . ILE A 1 169 ? -6.634 -11.130 11.741 1.00 76.44 169 ILE A N 1
ATOM 1268 C CA . ILE A 1 169 ? -7.343 -10.069 11.006 1.00 76.44 169 ILE A CA 1
ATOM 1269 C C . ILE A 1 169 ? -6.939 -8.688 11.534 1.00 76.44 169 ILE A C 1
ATOM 1271 O O . ILE A 1 169 ? -6.560 -7.827 10.744 1.00 76.44 169 ILE A O 1
ATOM 1275 N N . VAL A 1 170 ? -6.940 -8.494 12.856 1.00 77.88 170 VAL A N 1
ATOM 1276 C CA . VAL A 1 170 ? -6.570 -7.220 13.494 1.00 77.88 170 VAL A CA 1
ATOM 1277 C C . VAL A 1 170 ? -5.112 -6.857 13.198 1.00 77.88 170 VAL A C 1
ATOM 1279 O O . VAL A 1 170 ? -4.828 -5.727 12.803 1.00 77.88 170 VAL A O 1
ATOM 1282 N N . ARG A 1 171 ? -4.181 -7.814 13.310 1.00 76.19 171 ARG A N 1
ATOM 1283 C CA . ARG A 1 171 ? -2.765 -7.601 12.963 1.00 76.19 171 ARG A CA 1
ATOM 1284 C C . ARG A 1 171 ? -2.587 -7.285 11.480 1.00 76.19 171 ARG A C 1
ATOM 1286 O O . ARG A 1 171 ? -1.830 -6.378 11.150 1.00 76.19 171 ARG A O 1
ATOM 1293 N N . ARG A 1 172 ? -3.292 -7.984 10.583 1.00 71.88 172 ARG A N 1
ATOM 1294 C CA . ARG A 1 172 ? -3.260 -7.687 9.141 1.00 71.88 172 ARG A CA 1
ATOM 1295 C C . ARG A 1 172 ? -3.796 -6.290 8.838 1.00 71.88 172 ARG A C 1
ATOM 1297 O O . ARG A 1 172 ? -3.167 -5.585 8.059 1.00 71.88 172 ARG A O 1
ATOM 1304 N N . ALA A 1 173 ? -4.893 -5.873 9.468 1.00 67.12 173 ALA A N 1
ATOM 1305 C CA . ALA A 1 173 ? -5.455 -4.532 9.309 1.00 67.12 173 ALA A CA 1
ATOM 1306 C C . ALA A 1 173 ? -4.491 -3.441 9.813 1.00 67.12 173 ALA A C 1
ATOM 1308 O O . ALA A 1 173 ? -4.243 -2.462 9.112 1.00 67.12 173 ALA A O 1
ATOM 1309 N N . LEU A 1 174 ? -3.843 -3.663 10.961 1.00 68.25 174 LEU A N 1
ATOM 1310 C CA . LEU A 1 174 ? -2.773 -2.802 11.478 1.00 68.25 174 LEU A CA 1
ATOM 1311 C C . LEU A 1 174 ? -1.595 -2.672 10.502 1.00 68.25 174 LEU A C 1
ATOM 1313 O O . LEU A 1 174 ? -1.180 -1.563 10.179 1.00 68.25 174 LEU A O 1
ATOM 1317 N N . VAL A 1 175 ? -1.085 -3.797 9.991 1.00 67.69 175 VAL A N 1
ATOM 1318 C CA . VAL A 1 175 ? -0.009 -3.825 8.979 1.00 67.69 175 VAL A CA 1
ATOM 1319 C C . VAL A 1 175 ? -0.460 -3.183 7.662 1.00 67.69 175 VAL A C 1
ATOM 1321 O O . VAL A 1 175 ? 0.343 -2.628 6.911 1.00 67.69 175 VAL A O 1
ATOM 1324 N N . ALA A 1 176 ? -1.753 -3.241 7.355 1.00 63.28 176 ALA A N 1
ATOM 1325 C CA . ALA A 1 176 ? -2.330 -2.621 6.175 1.00 63.28 176 ALA A CA 1
ATOM 1326 C C . ALA A 1 176 ? -2.532 -1.103 6.309 1.00 63.28 176 ALA A C 1
ATOM 1328 O O . ALA A 1 176 ? -2.879 -0.497 5.293 1.00 63.28 176 ALA A O 1
ATOM 1329 N N . GLY A 1 177 ? -2.284 -0.515 7.486 1.00 65.94 177 GLY A N 1
ATOM 1330 C CA . GLY A 1 177 ? -2.491 0.908 7.760 1.00 65.94 177 GLY A CA 1
ATOM 1331 C C . GLY A 1 177 ? -3.954 1.277 8.009 1.00 65.94 177 GLY A C 1
ATOM 1332 O O . GLY A 1 177 ? -4.336 2.416 7.768 1.00 65.94 177 GLY A O 1
ATOM 1333 N N . ASP A 1 178 ? -4.777 0.323 8.455 1.00 77.19 178 ASP A N 1
ATOM 1334 C CA . ASP A 1 178 ? -6.202 0.522 8.735 1.00 77.19 178 ASP A CA 1
ATOM 1335 C C . ASP A 1 178 ? -6.500 0.352 10.241 1.00 77.19 178 ASP A C 1
ATOM 1337 O O . ASP A 1 178 ? -7.004 -0.690 10.686 1.00 77.19 178 ASP A O 1
ATOM 1341 N N . PRO A 1 179 ? -6.158 1.361 11.069 1.00 78.44 179 PRO A N 1
ATOM 1342 C CA . PRO A 1 179 ? -6.392 1.315 12.509 1.00 78.44 179 PRO A CA 1
ATOM 1343 C C . PRO A 1 179 ? -7.885 1.357 12.857 1.00 78.44 179 PRO A C 1
ATOM 1345 O O . PRO A 1 179 ? -8.269 0.853 13.910 1.00 78.44 179 PRO A O 1
ATOM 1348 N N . ALA A 1 180 ? -8.741 1.915 11.994 1.00 84.75 180 ALA A N 1
ATOM 1349 C CA . ALA A 1 180 ? -10.178 1.998 12.235 1.00 84.75 180 ALA A CA 1
ATOM 1350 C C . ALA A 1 180 ? -10.838 0.616 12.120 1.00 84.75 180 ALA A C 1
ATOM 1352 O O . ALA A 1 180 ? -11.543 0.197 13.038 1.00 84.75 180 ALA A O 1
ATOM 1353 N N . SER A 1 181 ? -10.536 -0.142 11.062 1.00 83.19 181 SER A N 1
ATOM 1354 C CA . SER A 1 181 ? -11.006 -1.525 10.908 1.00 83.19 181 SER A CA 1
ATOM 1355 C C . SER A 1 181 ? -10.449 -2.444 11.999 1.00 83.19 181 SER A C 1
ATOM 1357 O O . SER A 1 181 ? -11.196 -3.202 12.630 1.00 83.19 181 SER A O 1
ATOM 1359 N N . ALA A 1 182 ? -9.151 -2.318 12.301 1.00 84.25 182 ALA A N 1
ATOM 1360 C CA . ALA A 1 182 ? -8.503 -3.060 13.379 1.00 84.25 182 ALA A CA 1
ATOM 1361 C C . ALA A 1 182 ? -9.159 -2.782 14.744 1.00 84.25 182 ALA A C 1
ATOM 1363 O O . ALA A 1 182 ? -9.497 -3.722 15.468 1.00 84.25 182 ALA A O 1
ATOM 1364 N N . THR A 1 183 ? -9.398 -1.505 15.068 1.00 87.81 183 THR A N 1
ATOM 1365 C CA . THR A 1 183 ? -10.048 -1.090 16.319 1.00 87.81 183 THR A CA 1
ATOM 1366 C C . THR A 1 183 ? -11.488 -1.579 16.382 1.00 87.81 183 THR A C 1
ATOM 1368 O O . THR A 1 183 ? -11.883 -2.156 17.393 1.00 87.81 183 THR A O 1
ATOM 1371 N N . ALA A 1 184 ? -12.284 -1.401 15.325 1.00 89.19 184 ALA A N 1
ATOM 1372 C CA . ALA A 1 184 ? -13.672 -1.863 15.300 1.00 89.19 184 ALA A CA 1
ATOM 1373 C C . ALA A 1 184 ? -13.757 -3.378 15.546 1.00 89.19 184 ALA A C 1
ATOM 1375 O O . ALA A 1 184 ? -14.561 -3.833 16.358 1.00 89.19 184 ALA A O 1
ATOM 1376 N N . THR A 1 185 ? -12.873 -4.145 14.906 1.00 88.19 185 THR A N 1
ATOM 1377 C CA . THR A 1 185 ? -12.815 -5.605 15.034 1.00 88.19 185 THR A CA 1
ATOM 1378 C C . THR A 1 185 ? -12.459 -6.040 16.457 1.00 88.19 185 THR A C 1
ATOM 1380 O O . THR A 1 185 ? -13.178 -6.848 17.046 1.00 88.19 185 THR A O 1
ATOM 1383 N N . ILE A 1 186 ? -11.383 -5.494 17.043 1.00 88.62 186 ILE A N 1
ATOM 1384 C CA . ILE A 1 186 ? -10.940 -5.913 18.382 1.00 88.62 186 ILE A CA 1
ATOM 1385 C C . ILE A 1 186 ? -11.903 -5.454 19.481 1.00 88.62 186 ILE A C 1
ATOM 1387 O O . ILE A 1 186 ? -12.195 -6.209 20.403 1.00 88.62 186 ILE A O 1
ATOM 1391 N N . THR A 1 187 ? -12.450 -4.242 19.375 1.00 90.44 187 THR A N 1
ATOM 1392 C CA . THR A 1 187 ? -13.383 -3.716 20.381 1.00 90.44 187 THR A CA 1
ATOM 1393 C C . THR A 1 187 ? -14.734 -4.430 20.333 1.00 90.44 187 THR A C 1
ATOM 1395 O O . THR A 1 187 ? -15.269 -4.737 21.395 1.00 90.44 187 THR A O 1
ATOM 1398 N N . ASN A 1 188 ? -15.250 -4.788 19.147 1.00 90.25 188 ASN A N 1
ATOM 1399 C CA . ASN A 1 188 ? -16.442 -5.641 19.031 1.00 90.25 188 ASN A CA 1
ATOM 1400 C C . ASN A 1 188 ? -16.213 -7.004 19.699 1.00 90.25 188 ASN A C 1
ATOM 1402 O O . ASN A 1 188 ? -17.033 -7.422 20.508 1.00 90.25 188 ASN A O 1
ATOM 1406 N N . LEU A 1 189 ? -15.068 -7.654 19.442 1.00 87.69 189 LEU A N 1
ATOM 1407 C CA . LEU A 1 189 ? -14.733 -8.937 20.071 1.00 87.69 189 LEU A CA 1
ATOM 1408 C C . LEU A 1 189 ? -14.767 -8.854 21.606 1.00 87.69 189 LEU A C 1
ATOM 1410 O O . LEU A 1 189 ? -15.304 -9.746 22.268 1.00 87.69 189 LEU A O 1
ATOM 1414 N N . ILE A 1 190 ? -14.184 -7.794 22.176 1.00 87.62 190 ILE A N 1
ATOM 1415 C CA . ILE A 1 190 ? -14.150 -7.594 23.629 1.00 87.62 190 ILE A CA 1
ATOM 1416 C C . ILE A 1 190 ? -15.555 -7.321 24.175 1.00 87.62 190 ILE A C 1
ATOM 1418 O O . ILE A 1 190 ? -15.930 -7.904 25.192 1.00 87.62 190 ILE A O 1
ATOM 1422 N N . LEU A 1 191 ? -16.345 -6.485 23.497 1.00 89.44 191 LEU A N 1
ATOM 1423 C CA . LEU A 1 191 ? -17.714 -6.158 23.904 1.00 89.44 191 LEU A CA 1
ATOM 1424 C C . LEU A 1 191 ? -18.644 -7.379 23.850 1.00 89.44 191 LEU A C 1
ATOM 1426 O O . LEU A 1 191 ? -19.382 -7.616 24.807 1.00 89.44 191 LEU A O 1
ATOM 1430 N N . ASP A 1 192 ? -18.555 -8.200 22.802 1.00 88.06 192 ASP A N 1
ATOM 1431 C CA . ASP A 1 192 ? -19.347 -9.430 22.645 1.00 88.06 192 ASP A CA 1
ATOM 1432 C C . ASP A 1 192 ? -19.070 -10.449 23.759 1.00 88.06 192 ASP A C 1
ATOM 1434 O O . ASP A 1 192 ? -19.911 -11.285 24.095 1.00 88.06 192 ASP A O 1
ATOM 1438 N N . ARG A 1 193 ? -17.873 -10.389 24.350 1.00 84.81 193 ARG A N 1
ATOM 1439 C CA . ARG A 1 193 ? -17.418 -11.293 25.414 1.00 84.81 193 ARG A CA 1
ATOM 1440 C C . ARG A 1 193 ? -17.228 -10.592 26.750 1.00 84.81 193 ARG A C 1
ATOM 1442 O O . ARG A 1 193 ? -16.590 -11.161 27.634 1.00 84.81 193 ARG A O 1
ATOM 1449 N N . TRP A 1 194 ? -17.814 -9.406 26.924 1.00 86.81 194 TRP A N 1
ATOM 1450 C CA . TRP A 1 194 ? -17.579 -8.541 28.079 1.00 86.81 194 TRP A CA 1
ATOM 1451 C C . TRP A 1 194 ? -17.735 -9.273 29.419 1.00 86.81 194 TRP A C 1
ATOM 1453 O O . TRP A 1 194 ? -16.856 -9.198 30.275 1.00 86.81 194 TRP A O 1
ATOM 1463 N N . SER A 1 195 ? -18.787 -10.082 29.570 1.00 84.75 195 SER A N 1
ATOM 1464 C CA . SER A 1 195 ? -19.056 -10.868 30.784 1.00 84.75 195 SER A CA 1
ATOM 1465 C C . SER A 1 195 ? -17.914 -11.812 31.192 1.00 84.75 195 SER A C 1
ATOM 1467 O O . SER A 1 195 ? -17.754 -12.100 32.376 1.00 84.75 195 SER A O 1
ATOM 1469 N N . HIS A 1 196 ? -17.099 -12.274 30.240 1.00 80.56 196 HIS A N 1
ATOM 1470 C CA . HIS A 1 196 ? -15.977 -13.182 30.484 1.00 80.56 196 HIS A CA 1
ATOM 1471 C C . HIS A 1 196 ? -14.661 -12.463 30.800 1.00 80.56 196 HIS A C 1
ATOM 1473 O O . HIS A 1 196 ? -13.757 -13.073 31.376 1.00 80.56 196 HIS A O 1
ATOM 1479 N N . VAL A 1 197 ? -14.538 -11.195 30.404 1.00 80.88 197 VAL A N 1
ATOM 1480 C CA . VAL A 1 197 ? -13.268 -10.453 30.428 1.00 80.88 197 VAL A CA 1
ATOM 1481 C C . VAL A 1 197 ? -13.290 -9.216 31.327 1.00 80.88 197 VAL A C 1
ATOM 1483 O O . VAL A 1 197 ? -12.222 -8.721 31.677 1.00 80.88 197 VAL A O 1
ATOM 1486 N N . GLN A 1 198 ? -14.468 -8.766 31.772 1.00 81.25 198 GLN A N 1
ATOM 1487 C CA 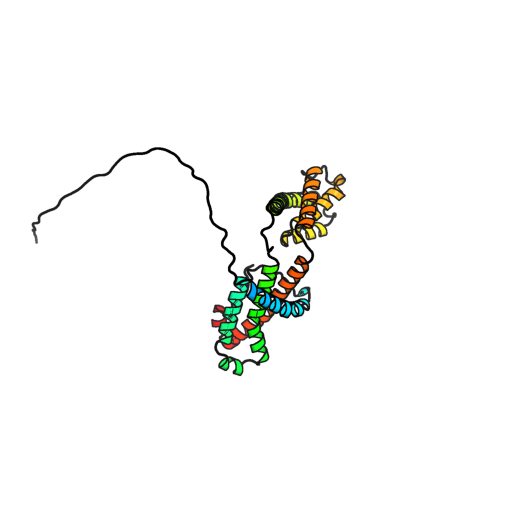. GLN A 1 198 ? -14.650 -7.550 32.580 1.00 81.25 198 GLN A CA 1
ATOM 1488 C C . GLN A 1 198 ? -13.828 -7.516 33.877 1.00 81.25 198 GLN A C 1
ATOM 1490 O O . GLN A 1 198 ? -13.448 -6.448 34.333 1.00 81.25 198 GLN A O 1
ATOM 1495 N N . SER A 1 199 ? -13.538 -8.673 34.483 1.00 80.94 199 SER A N 1
ATOM 1496 C CA . SER A 1 199 ? -12.734 -8.764 35.712 1.00 80.94 199 SER A CA 1
ATOM 1497 C C . SER A 1 199 ? -11.238 -8.956 35.455 1.00 80.94 199 SER A C 1
ATOM 1499 O O . SER A 1 199 ? -10.467 -9.101 36.400 1.00 80.94 199 SER A O 1
ATOM 1501 N N . ARG A 1 200 ? -10.826 -9.018 34.184 1.00 80.75 200 ARG A N 1
ATOM 1502 C CA . ARG A 1 200 ? -9.469 -9.387 33.760 1.00 80.75 200 ARG A CA 1
ATOM 1503 C C . ARG A 1 200 ? -8.782 -8.284 32.961 1.00 80.75 200 ARG A C 1
ATOM 1505 O O . ARG A 1 200 ? -7.570 -8.148 33.044 1.00 80.75 200 ARG A O 1
ATOM 1512 N N . ILE A 1 201 ? -9.540 -7.504 32.197 1.00 81.44 201 ILE A N 1
ATOM 1513 C CA . ILE A 1 201 ? -9.012 -6.451 31.327 1.00 81.44 201 ILE A CA 1
ATOM 1514 C C . ILE A 1 201 ? -9.003 -5.111 32.090 1.00 81.44 201 ILE A C 1
ATOM 1516 O O . ILE A 1 201 ? -10.045 -4.712 32.605 1.00 81.44 201 ILE A O 1
ATOM 1520 N N . PRO A 1 202 ? -7.874 -4.376 32.135 1.00 83.12 202 PRO A N 1
ATOM 1521 C CA . PRO A 1 202 ? -7.762 -3.039 32.728 1.00 83.12 202 PRO A CA 1
ATOM 1522 C C . PRO A 1 202 ? -8.320 -1.925 31.816 1.00 83.12 202 PRO A C 1
ATOM 1524 O O . PRO A 1 202 ? -7.723 -0.860 31.706 1.00 83.12 202 PRO A O 1
ATOM 1527 N N . ILE A 1 203 ? -9.426 -2.183 31.115 1.00 85.81 203 ILE A N 1
ATOM 1528 C CA . ILE A 1 203 ? -10.134 -1.223 30.256 1.00 85.81 203 ILE A CA 1
ATOM 1529 C C . ILE A 1 203 ? -11.619 -1.352 30.574 1.00 85.81 203 ILE A C 1
ATOM 1531 O O . ILE A 1 203 ? -12.143 -2.463 30.648 1.00 85.81 203 ILE A O 1
ATOM 1535 N N . THR A 1 204 ? -12.289 -0.222 30.759 1.00 89.06 204 THR A N 1
ATOM 1536 C CA . THR A 1 204 ? -13.718 -0.151 31.075 1.00 89.06 204 THR A CA 1
ATOM 1537 C C . THR A 1 204 ? -14.595 -0.395 29.846 1.00 89.06 204 THR A C 1
ATOM 1539 O O . THR A 1 204 ? -14.167 -0.290 28.691 1.00 89.06 204 THR A O 1
ATOM 1542 N N . ARG A 1 205 ? -15.872 -0.716 30.080 1.00 89.81 205 ARG A N 1
ATOM 1543 C CA . ARG A 1 205 ? -16.831 -0.934 28.990 1.00 89.81 205 ARG A CA 1
ATOM 1544 C C . ARG A 1 205 ? -17.082 0.357 28.217 1.00 89.81 205 ARG A C 1
ATOM 1546 O O . ARG A 1 205 ? -17.271 0.332 27.000 1.00 89.81 205 ARG A O 1
ATOM 1553 N N . GLU A 1 206 ? -17.093 1.471 28.932 1.00 89.31 206 GLU A N 1
ATOM 1554 C CA . GLU A 1 206 ? -17.312 2.817 28.424 1.00 89.31 206 GLU A CA 1
ATOM 1555 C C . GLU A 1 206 ? -16.178 3.219 27.473 1.00 89.31 206 GLU A C 1
ATOM 1557 O O . GLU A 1 206 ? -16.452 3.609 26.337 1.00 89.31 206 GLU A O 1
ATOM 1562 N N . GLU A 1 207 ? -14.918 3.011 27.873 1.00 89.31 207 GLU A N 1
ATOM 1563 C CA . GLU A 1 207 ? -13.737 3.261 27.030 1.00 89.31 207 GLU A CA 1
ATOM 1564 C C . GLU A 1 207 ? -13.763 2.420 25.746 1.00 89.31 207 GLU A C 1
ATOM 1566 O O . GLU A 1 207 ? -13.552 2.941 24.649 1.00 89.31 207 GLU A O 1
ATOM 1571 N N . LEU A 1 208 ? -14.093 1.126 25.843 1.00 89.69 208 LEU A N 1
ATOM 1572 C CA . LEU A 1 208 ? -14.228 0.252 24.669 1.00 89.69 208 LEU A CA 1
ATOM 1573 C C . LEU A 1 208 ? -15.339 0.701 23.725 1.00 89.69 208 LEU A C 1
ATOM 1575 O O . LEU A 1 208 ? -15.178 0.652 22.505 1.00 89.69 208 LEU A O 1
ATOM 1579 N N . THR A 1 209 ? -16.463 1.144 24.282 1.00 91.69 209 THR A N 1
ATOM 1580 C CA . THR A 1 209 ? -17.599 1.636 23.499 1.00 91.69 209 THR A CA 1
ATOM 1581 C C . THR A 1 209 ? -17.236 2.937 22.782 1.00 91.69 209 THR A C 1
ATOM 1583 O O . THR A 1 209 ? -17.582 3.103 21.612 1.00 91.69 209 THR A O 1
ATOM 1586 N N . GLN A 1 210 ? -16.481 3.825 23.434 1.00 90.69 210 GLN A N 1
ATOM 1587 C CA . GLN A 1 210 ? -15.971 5.060 22.837 1.00 90.69 210 GLN A CA 1
ATOM 1588 C C . GLN A 1 210 ? -14.948 4.794 21.723 1.00 90.69 210 GLN A C 1
ATOM 1590 O O . GLN A 1 210 ? -14.993 5.432 20.669 1.00 90.69 210 GLN A O 1
ATOM 1595 N N . LEU A 1 211 ? -14.046 3.828 21.910 1.00 90.19 211 LEU A N 1
ATOM 1596 C CA . LEU A 1 211 ? -13.108 3.412 20.863 1.00 90.19 211 LEU A CA 1
ATOM 1597 C C . LEU A 1 211 ? -13.841 2.795 19.668 1.00 90.19 211 LEU A C 1
ATOM 1599 O O . LEU A 1 211 ? -13.549 3.128 18.519 1.00 90.19 211 LEU A O 1
ATOM 1603 N N . ASN A 1 212 ? -14.833 1.941 19.927 1.00 91.94 212 ASN A N 1
ATOM 1604 C CA . ASN A 1 212 ? -15.642 1.317 18.886 1.00 91.94 212 ASN A CA 1
ATOM 1605 C C . ASN A 1 212 ? -16.462 2.344 18.092 1.00 91.94 212 ASN A C 1
ATOM 1607 O O . ASN A 1 212 ? -16.524 2.267 16.864 1.00 91.94 212 ASN A O 1
ATOM 1611 N N . SER A 1 213 ? -17.069 3.324 18.767 1.00 90.00 213 SER A N 1
ATOM 1612 C CA . SER A 1 213 ? -17.833 4.389 18.111 1.00 90.00 213 SER A CA 1
ATOM 1613 C C . SER A 1 213 ? -16.930 5.312 17.293 1.00 90.00 213 SER A C 1
ATOM 1615 O O . SER A 1 213 ? -17.273 5.635 16.157 1.00 90.00 213 SER A O 1
ATOM 1617 N N . THR A 1 214 ? -15.743 5.651 17.806 1.00 89.06 214 THR A N 1
ATOM 1618 C CA . THR A 1 214 ? -14.724 6.424 17.077 1.00 89.06 214 THR A CA 1
ATOM 1619 C C . THR A 1 214 ? -14.260 5.680 15.826 1.00 89.06 214 THR A C 1
ATOM 1621 O O . THR A 1 214 ? -14.192 6.267 14.747 1.00 89.06 214 THR A O 1
ATOM 1624 N N . ALA A 1 215 ? -14.022 4.371 15.933 1.00 88.06 215 ALA A N 1
ATOM 1625 C CA . ALA A 1 215 ? -13.664 3.522 14.804 1.00 88.06 215 ALA A CA 1
ATOM 1626 C C . ALA A 1 215 ? -14.780 3.442 13.749 1.00 88.06 215 ALA A C 1
ATOM 1628 O O . ALA A 1 215 ? -14.519 3.640 12.566 1.00 88.06 215 ALA A O 1
ATOM 1629 N N . LYS A 1 216 ? -16.036 3.221 14.159 1.00 88.56 216 LYS A N 1
ATOM 1630 C CA . LYS A 1 216 ? -17.199 3.206 13.250 1.00 88.56 216 LYS A CA 1
ATOM 1631 C C . LYS A 1 216 ? -17.427 4.557 12.575 1.00 88.56 216 LYS A C 1
ATOM 1633 O O . LYS A 1 216 ? -17.727 4.600 11.381 1.00 88.56 216 LYS A O 1
ATOM 1638 N N . TRP A 1 217 ? -17.259 5.652 13.316 1.00 88.62 217 TRP A N 1
ATOM 1639 C CA . TRP A 1 217 ? -17.323 7.000 12.764 1.00 88.62 217 TRP A CA 1
ATOM 1640 C C . TRP A 1 217 ? -16.229 7.198 11.717 1.00 88.62 217 TRP A C 1
ATOM 1642 O O . TRP A 1 217 ? -16.540 7.619 10.608 1.00 88.62 217 TRP A O 1
ATOM 1652 N N . LEU A 1 218 ? -14.981 6.821 12.015 1.00 84.31 218 LEU A N 1
ATOM 1653 C CA . LEU A 1 218 ? -13.881 6.905 11.055 1.00 84.31 218 LEU A CA 1
ATOM 1654 C C . LEU A 1 218 ? -14.177 6.073 9.809 1.00 84.31 218 LEU A C 1
ATOM 1656 O O . LEU A 1 218 ? -14.089 6.609 8.714 1.00 84.31 218 LEU A O 1
ATOM 1660 N N . LEU A 1 219 ? -14.621 4.822 9.938 1.00 81.56 219 LEU A N 1
ATOM 1661 C CA . LEU A 1 219 ? -14.980 3.982 8.786 1.00 81.56 219 LEU A CA 1
ATOM 1662 C C . LEU A 1 219 ? -16.092 4.602 7.923 1.00 81.56 219 LEU A C 1
ATOM 1664 O O . LEU A 1 219 ? -16.057 4.491 6.700 1.00 81.56 219 LEU A O 1
ATOM 1668 N N . SER A 1 220 ? -17.042 5.301 8.548 1.00 79.00 220 SER A N 1
ATOM 1669 C CA . SER A 1 220 ? -18.150 5.967 7.850 1.00 79.00 220 SER A CA 1
ATOM 1670 C C . SER A 1 220 ? -17.739 7.294 7.196 1.00 79.00 220 SER A C 1
ATOM 1672 O O . SE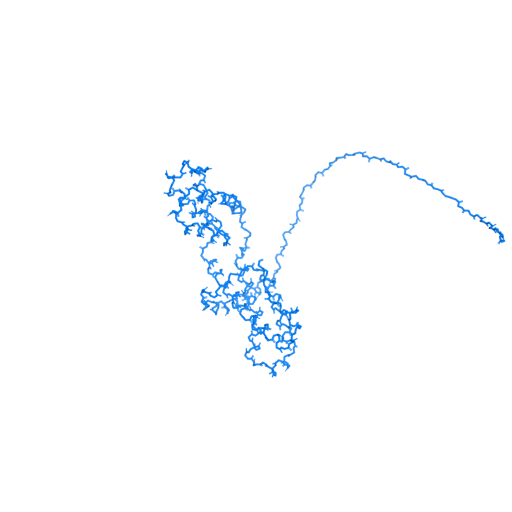R A 1 220 ? -18.264 7.649 6.145 1.00 79.00 220 SER A O 1
ATOM 1674 N N . ASN A 1 221 ? -16.788 8.021 7.791 1.00 75.50 221 ASN A N 1
ATOM 1675 C CA . ASN A 1 221 ? -16.381 9.365 7.362 1.00 75.50 221 ASN A CA 1
ATOM 1676 C C . ASN A 1 221 ? -15.090 9.383 6.532 1.00 75.50 221 ASN A C 1
ATOM 1678 O O . ASN A 1 221 ? -14.788 10.384 5.890 1.00 75.50 221 ASN A O 1
ATOM 1682 N N . THR A 1 222 ? -14.332 8.284 6.498 1.00 66.06 222 THR A N 1
ATOM 1683 C CA . THR A 1 222 ? -13.072 8.202 5.744 1.00 66.06 222 THR A CA 1
ATOM 1684 C C . THR A 1 222 ? -13.206 7.553 4.365 1.00 66.06 222 THR A C 1
ATOM 1686 O O . THR A 1 222 ? -12.211 7.541 3.657 1.00 66.06 222 THR A O 1
ATOM 1689 N N . ARG A 1 223 ? -14.400 7.117 3.918 1.00 54.22 223 ARG A N 1
ATOM 1690 C CA . ARG A 1 223 ? -14.666 6.365 2.659 1.00 54.22 223 ARG A CA 1
ATOM 1691 C C . ARG A 1 223 ? -13.791 5.106 2.463 1.00 54.22 223 ARG A C 1
ATOM 1693 O O . ARG A 1 223 ? -12.596 5.218 2.169 1.00 54.22 223 ARG A O 1
ATOM 1700 N N . PRO A 1 224 ? -14.419 3.916 2.423 1.00 51.47 224 PRO A N 1
ATOM 1701 C CA . PRO A 1 224 ? -13.900 2.830 1.580 1.00 51.47 224 PRO A CA 1
ATOM 1702 C C . PRO A 1 224 ? -15.018 2.015 0.889 1.00 51.47 224 PRO A C 1
ATOM 1704 O O . PRO A 1 224 ? -15.788 1.327 1.559 1.00 51.47 224 PRO A O 1
ATOM 1707 N N . PRO A 1 225 ? -15.136 2.106 -0.452 1.00 44.41 225 PRO A N 1
ATOM 1708 C CA . PRO A 1 225 ? -14.957 0.902 -1.292 1.00 44.41 225 PRO A CA 1
ATOM 1709 C C . PRO A 1 225 ? -13.948 1.074 -2.447 1.00 44.41 225 PRO A C 1
ATOM 1711 O O . PRO A 1 225 ? -13.149 0.176 -2.683 1.00 44.41 225 PRO A O 1
ATOM 1714 N N . GLU A 1 226 ? -13.874 2.243 -3.099 1.00 42.59 226 GLU A N 1
ATOM 1715 C CA . GLU A 1 226 ? -12.981 2.458 -4.263 1.00 42.59 226 GLU A CA 1
ATOM 1716 C C . GLU A 1 226 ? -11.484 2.323 -3.930 1.00 42.59 226 GLU A C 1
ATOM 1718 O O . GLU A 1 226 ? -10.666 2.037 -4.805 1.00 42.59 226 GLU A O 1
ATOM 1723 N N . ARG A 1 227 ? -11.102 2.519 -2.661 1.00 51.50 227 ARG A N 1
ATOM 1724 C CA . ARG A 1 227 ? -9.708 2.406 -2.207 1.00 51.50 227 ARG A CA 1
ATOM 1725 C C . ARG A 1 227 ? -9.197 0.969 -2.168 1.00 51.50 227 ARG A C 1
ATOM 1727 O O . ARG A 1 227 ? -7.997 0.780 -2.336 1.00 51.50 227 ARG A O 1
ATOM 1734 N N . LEU A 1 228 ? -10.067 -0.020 -1.947 1.00 47.91 228 LEU A N 1
ATOM 1735 C CA . LEU A 1 228 ? -9.672 -1.433 -1.951 1.00 47.91 228 LEU A CA 1
ATOM 1736 C C . LEU A 1 228 ? -9.371 -1.895 -3.379 1.00 47.91 228 LEU A C 1
ATOM 1738 O O . LEU A 1 228 ? -8.294 -2.440 -3.609 1.00 47.91 228 LEU A O 1
ATOM 1742 N N . ASP A 1 229 ? -10.237 -1.551 -4.335 1.00 59.62 229 ASP A N 1
ATOM 1743 C CA . ASP A 1 229 ? -10.015 -1.832 -5.759 1.00 59.62 229 ASP A CA 1
ATOM 1744 C C . ASP A 1 229 ? -8.805 -1.063 -6.291 1.00 59.62 229 ASP A C 1
ATOM 1746 O O . ASP A 1 229 ? -7.950 -1.621 -6.972 1.00 59.62 229 ASP A O 1
ATOM 1750 N N . SER A 1 230 ? -8.657 0.209 -5.908 1.00 66.25 230 SER A N 1
ATOM 1751 C CA . SER A 1 230 ? -7.486 0.999 -6.296 1.00 66.25 230 SER A CA 1
ATOM 1752 C C . SER A 1 230 ? -6.197 0.390 -5.737 1.00 66.25 230 SER A C 1
ATOM 1754 O O . SER A 1 230 ? -5.190 0.351 -6.445 1.00 66.25 230 SER A O 1
ATOM 1756 N N . ARG A 1 231 ? -6.200 -0.078 -4.476 1.00 74.69 231 ARG A N 1
ATOM 1757 C CA . ARG A 1 231 ? -5.040 -0.707 -3.816 1.00 74.69 231 ARG A CA 1
ATOM 1758 C C . ARG A 1 231 ? -4.646 -2.007 -4.494 1.00 74.69 231 ARG A C 1
ATOM 1760 O O . ARG A 1 231 ? -3.462 -2.198 -4.761 1.00 74.69 231 ARG A O 1
ATOM 1767 N N . ASP A 1 232 ? -5.629 -2.843 -4.795 1.00 79.75 232 ASP A N 1
ATOM 1768 C CA . ASP A 1 232 ? -5.425 -4.078 -5.541 1.00 79.75 232 ASP A CA 1
ATOM 1769 C C . ASP A 1 232 ? -4.849 -3.780 -6.934 1.00 79.75 232 ASP A C 1
ATOM 1771 O O . ASP A 1 232 ? -3.816 -4.329 -7.311 1.00 79.75 232 ASP A O 1
ATOM 1775 N N . ILE A 1 233 ? -5.422 -2.811 -7.656 1.00 82.50 233 ILE A N 1
ATOM 1776 C CA . ILE A 1 233 ? -4.922 -2.381 -8.970 1.00 82.50 233 ILE A CA 1
ATOM 1777 C C . ILE A 1 233 ? -3.489 -1.841 -8.880 1.00 82.50 233 ILE A C 1
ATOM 1779 O O . ILE A 1 233 ? -2.666 -2.180 -9.723 1.00 82.50 233 ILE A O 1
ATOM 1783 N N . ARG A 1 234 ? -3.137 -1.051 -7.860 1.00 87.44 234 ARG A N 1
ATOM 1784 C CA . ARG A 1 234 ? -1.755 -0.577 -7.650 1.00 87.44 234 ARG A CA 1
ATOM 1785 C C . ARG A 1 234 ? -0.789 -1.729 -7.406 1.00 87.44 234 ARG A C 1
ATOM 1787 O O . ARG A 1 234 ? 0.283 -1.752 -8.001 1.00 87.44 234 ARG A O 1
ATOM 1794 N N . ASP A 1 235 ? -1.148 -2.665 -6.536 1.00 86.69 235 ASP A N 1
ATOM 1795 C CA . ASP A 1 235 ? -0.293 -3.805 -6.198 1.00 86.69 235 ASP A CA 1
ATOM 1796 C C . ASP A 1 235 ? -0.116 -4.730 -7.424 1.00 86.69 235 ASP A C 1
ATOM 1798 O O . ASP A 1 235 ? 0.976 -5.238 -7.695 1.00 86.69 235 ASP A O 1
ATOM 1802 N N . ARG A 1 236 ? -1.150 -4.855 -8.261 1.00 87.75 236 ARG A N 1
ATOM 1803 C CA . ARG A 1 236 ? -1.084 -5.535 -9.562 1.00 87.75 236 ARG A CA 1
ATOM 1804 C C . ARG A 1 236 ? -0.233 -4.788 -10.589 1.00 87.75 236 ARG A C 1
ATOM 1806 O O . ARG A 1 236 ? 0.603 -5.415 -11.237 1.00 87.75 236 ARG A O 1
ATOM 1813 N N . LEU A 1 237 ? -0.389 -3.467 -10.715 1.00 89.19 237 LEU A N 1
ATOM 1814 C CA . LEU A 1 237 ? 0.441 -2.616 -11.580 1.00 89.19 237 LEU A CA 1
ATOM 1815 C C . LEU A 1 237 ? 1.915 -2.709 -11.180 1.00 89.19 237 LEU A C 1
ATOM 1817 O O . LEU A 1 237 ? 2.781 -2.848 -12.041 1.00 89.19 237 LEU A O 1
ATOM 1821 N N . TRP A 1 238 ? 2.198 -2.702 -9.878 1.00 91.38 238 TRP A N 1
ATOM 1822 C CA . TRP A 1 238 ? 3.536 -2.921 -9.339 1.00 91.38 238 TRP A CA 1
ATOM 1823 C C . TRP A 1 238 ? 4.085 -4.302 -9.699 1.00 91.38 238 TRP A C 1
ATOM 1825 O O . TRP A 1 238 ? 5.218 -4.413 -10.168 1.00 91.38 238 TRP A O 1
ATOM 1835 N N . SER A 1 239 ? 3.282 -5.351 -9.528 1.00 89.38 239 SER A N 1
ATOM 1836 C CA . SER A 1 239 ? 3.688 -6.725 -9.845 1.00 89.38 239 SER A CA 1
ATOM 1837 C C . SER A 1 239 ? 4.030 -6.876 -11.329 1.00 89.38 239 SER A C 1
ATOM 1839 O O . SER A 1 239 ? 5.088 -7.409 -11.668 1.00 89.38 239 SER A O 1
ATOM 1841 N N . LEU A 1 240 ? 3.190 -6.313 -12.205 1.00 89.31 240 LEU A N 1
ATOM 1842 C CA . LEU A 1 240 ? 3.412 -6.282 -13.650 1.00 89.31 240 LEU A CA 1
ATOM 1843 C C . LEU A 1 240 ? 4.661 -5.470 -14.021 1.00 89.31 240 LEU A C 1
ATOM 1845 O O . LEU A 1 240 ? 5.442 -5.883 -14.881 1.00 89.31 240 LEU A O 1
ATOM 1849 N N . LEU A 1 241 ? 4.868 -4.320 -13.373 1.00 90.31 241 LEU A N 1
ATOM 1850 C CA . LEU A 1 241 ? 6.044 -3.483 -13.595 1.00 90.31 241 LEU A CA 1
ATOM 1851 C C . LEU A 1 241 ? 7.321 -4.225 -13.213 1.00 90.31 241 LEU A C 1
ATOM 1853 O O . LEU A 1 241 ? 8.282 -4.211 -13.979 1.00 90.31 241 LEU A O 1
ATOM 1857 N N . ARG A 1 242 ? 7.321 -4.909 -12.068 1.00 89.31 242 ARG A N 1
ATOM 1858 C CA . ARG A 1 242 ? 8.480 -5.660 -11.590 1.00 89.31 242 ARG A CA 1
ATOM 1859 C C . ARG A 1 242 ? 8.820 -6.824 -12.512 1.00 89.31 242 ARG A C 1
ATOM 1861 O O . ARG A 1 242 ? 9.980 -6.989 -12.869 1.00 89.31 242 ARG A O 1
ATOM 1868 N N . GLU A 1 243 ? 7.818 -7.586 -12.948 1.00 88.00 243 GLU A N 1
ATOM 1869 C CA . GLU A 1 243 ? 8.012 -8.681 -13.905 1.00 88.00 243 GLU A CA 1
ATOM 1870 C C . GLU A 1 243 ? 8.652 -8.182 -15.209 1.00 88.00 243 GLU A C 1
ATOM 1872 O O . GLU A 1 243 ? 9.653 -8.728 -15.676 1.00 88.00 243 GLU A O 1
ATOM 1877 N N . ARG A 1 244 ? 8.116 -7.100 -15.785 1.00 88.50 244 ARG A N 1
ATOM 1878 C CA . ARG A 1 244 ? 8.647 -6.528 -17.031 1.00 88.50 244 ARG A CA 1
ATOM 1879 C C . ARG A 1 244 ? 10.010 -5.860 -16.838 1.00 88.50 244 ARG A C 1
ATOM 1881 O O . ARG A 1 244 ? 10.819 -5.836 -17.764 1.00 88.50 244 ARG A O 1
ATOM 1888 N N . TYR A 1 245 ? 10.289 -5.333 -15.651 1.00 87.94 245 TYR A N 1
ATOM 1889 C CA . TYR A 1 245 ? 11.587 -4.751 -15.332 1.00 87.94 245 TYR A CA 1
ATOM 1890 C C . TYR A 1 245 ? 12.681 -5.814 -15.159 1.00 87.94 245 TYR A C 1
ATOM 1892 O O . TYR A 1 245 ? 13.808 -5.593 -15.593 1.00 87.94 245 TYR A O 1
ATOM 1900 N N . GLU A 1 246 ? 12.367 -7.002 -14.639 1.00 87.38 246 GLU A N 1
ATOM 1901 C CA . GLU A 1 246 ? 13.320 -8.124 -14.649 1.00 87.38 246 GLU A CA 1
ATOM 1902 C C . GLU A 1 246 ? 13.707 -8.522 -16.082 1.00 87.38 246 GLU A C 1
ATOM 1904 O O . GLU A 1 246 ? 14.875 -8.779 -16.380 1.00 87.38 246 GLU A O 1
ATOM 1909 N N . GLN A 1 247 ? 12.751 -8.480 -17.016 1.00 84.69 247 GLN A N 1
ATOM 1910 C CA . GLN A 1 247 ? 13.040 -8.705 -18.437 1.00 84.69 247 GLN A CA 1
ATOM 1911 C C . GLN A 1 247 ? 13.948 -7.609 -19.016 1.00 84.69 247 GLN A C 1
ATOM 1913 O O . GLN A 1 247 ? 14.893 -7.916 -19.745 1.00 84.69 247 GLN A O 1
ATOM 1918 N N . LEU A 1 248 ? 13.707 -6.338 -18.668 1.00 85.69 248 LEU A N 1
ATOM 1919 C CA . LEU A 1 248 ? 14.602 -5.230 -19.019 1.00 85.69 248 LEU A CA 1
ATOM 1920 C C . LEU A 1 248 ? 16.013 -5.476 -18.480 1.00 85.69 248 LEU A C 1
ATOM 1922 O O . LEU A 1 248 ? 16.978 -5.264 -19.207 1.00 85.69 248 LEU A O 1
ATOM 1926 N N . ARG A 1 249 ? 16.141 -5.930 -17.232 1.00 85.88 249 ARG A N 1
ATOM 1927 C CA . ARG A 1 249 ? 17.428 -6.190 -16.583 1.00 85.88 249 ARG A CA 1
ATOM 1928 C C . ARG A 1 249 ? 18.198 -7.311 -17.278 1.00 85.88 249 ARG A C 1
ATOM 1930 O O . ARG A 1 249 ? 19.386 -7.155 -17.546 1.00 85.88 249 ARG A O 1
ATOM 1937 N N . ALA A 1 250 ? 17.523 -8.405 -17.630 1.00 82.38 250 ALA A N 1
ATOM 1938 C CA . ALA A 1 250 ? 18.123 -9.485 -18.412 1.00 82.38 250 ALA A CA 1
ATOM 1939 C C . ALA A 1 250 ? 18.661 -8.969 -19.758 1.00 82.38 250 ALA A C 1
ATOM 1941 O O . ALA A 1 250 ? 19.783 -9.285 -20.151 1.00 82.38 250 ALA A O 1
ATOM 1942 N N . ILE A 1 251 ? 17.896 -8.102 -20.425 1.00 78.38 251 ILE A N 1
ATOM 1943 C CA . ILE A 1 251 ? 18.295 -7.478 -21.689 1.00 78.38 251 ILE A CA 1
ATOM 1944 C C . ILE A 1 251 ? 19.447 -6.481 -21.489 1.00 78.38 251 ILE A C 1
ATOM 1946 O O . ILE A 1 251 ? 20.376 -6.439 -22.294 1.00 78.38 251 ILE A O 1
ATOM 1950 N N . ALA A 1 252 ? 19.425 -5.693 -20.415 1.00 78.06 252 ALA A N 1
ATOM 1951 C CA . ALA A 1 252 ? 20.497 -4.766 -20.073 1.00 78.06 252 ALA A CA 1
ATOM 1952 C C . ALA A 1 252 ? 21.819 -5.513 -19.840 1.00 78.06 252 ALA A C 1
ATOM 1954 O O . ALA A 1 252 ? 22.851 -5.101 -20.372 1.00 78.06 252 ALA A O 1
ATOM 1955 N N . GLN A 1 253 ? 21.775 -6.646 -19.132 1.00 81.19 253 GLN A N 1
ATOM 1956 C CA . GLN A 1 253 ? 22.930 -7.522 -18.932 1.00 81.19 253 GLN A CA 1
ATOM 1957 C C . GLN A 1 253 ? 23.428 -8.117 -20.260 1.00 81.19 253 GLN A C 1
ATOM 1959 O O . GLN A 1 253 ? 24.631 -8.150 -20.502 1.00 81.19 253 GLN A O 1
ATOM 1964 N N . GLU A 1 254 ? 22.534 -8.547 -21.155 1.00 77.12 254 GLU A N 1
ATOM 1965 C CA . GLU A 1 254 ? 22.912 -9.098 -22.468 1.00 77.12 254 GLU A CA 1
ATOM 1966 C C . GLU A 1 254 ? 23.582 -8.052 -23.383 1.00 77.12 254 GLU A C 1
ATOM 1968 O O . GLU A 1 254 ? 24.499 -8.350 -24.155 1.00 77.12 254 GLU A O 1
ATOM 1973 N N . VAL A 1 255 ? 23.130 -6.799 -23.315 1.00 72.62 255 VAL A N 1
ATOM 1974 C CA . VAL A 1 255 ? 23.647 -5.713 -24.159 1.00 72.62 255 VAL A CA 1
ATOM 1975 C C . VAL A 1 255 ? 24.959 -5.153 -23.612 1.00 72.62 255 VAL A C 1
ATOM 1977 O O . VAL A 1 255 ? 25.879 -4.869 -24.391 1.00 72.62 255 VAL A O 1
ATOM 1980 N N . SER A 1 256 ? 25.026 -4.943 -22.304 1.00 70.19 256 SER A N 1
ATOM 1981 C CA . SER A 1 256 ? 26.028 -4.075 -21.686 1.00 70.19 256 SER A CA 1
ATOM 1982 C C . SER A 1 256 ? 26.829 -4.747 -20.576 1.00 70.19 256 SER A C 1
ATOM 1984 O O . SER A 1 256 ? 27.690 -4.100 -19.992 1.00 70.19 256 SER A O 1
ATOM 1986 N N . GLY A 1 257 ? 26.579 -6.026 -20.289 1.00 72.81 257 GLY A N 1
ATOM 1987 C CA . GLY A 1 257 ? 27.331 -6.777 -19.289 1.00 72.81 257 GLY A CA 1
ATOM 1988 C C . GLY A 1 257 ? 27.213 -6.170 -17.892 1.00 72.81 257 GLY A C 1
ATOM 1989 O O . GLY A 1 257 ? 26.126 -5.775 -17.464 1.00 72.81 257 GLY A O 1
ATOM 1990 N N . ASP A 1 258 ? 28.338 -6.100 -17.185 1.00 69.62 258 ASP A N 1
ATOM 1991 C CA . ASP A 1 258 ? 28.392 -5.719 -15.769 1.00 69.62 258 ASP A CA 1
ATOM 1992 C C . ASP A 1 258 ? 28.066 -4.240 -15.506 1.00 69.62 258 ASP A C 1
ATOM 1994 O O . ASP A 1 258 ? 27.549 -3.915 -14.434 1.00 69.62 258 ASP A O 1
ATOM 1998 N N . ASP A 1 259 ? 28.228 -3.367 -16.507 1.00 69.12 259 ASP A N 1
ATOM 1999 C CA . ASP A 1 259 ? 27.847 -1.948 -16.425 1.00 69.12 259 ASP A CA 1
ATOM 2000 C C . ASP A 1 259 ? 26.327 -1.769 -16.265 1.00 69.12 259 ASP A C 1
ATOM 2002 O O . ASP A 1 259 ? 25.851 -0.720 -15.830 1.00 69.12 259 ASP A O 1
ATOM 2006 N N . SER A 1 260 ? 25.536 -2.802 -16.586 1.00 68.44 260 SER A N 1
ATOM 2007 C CA . SER A 1 260 ? 24.073 -2.777 -16.463 1.00 68.44 260 SER A CA 1
ATOM 2008 C C . SER A 1 260 ? 23.572 -2.480 -15.053 1.00 68.44 260 SER A C 1
ATOM 2010 O O . SER A 1 260 ? 22.527 -1.845 -14.895 1.00 68.44 260 SER A O 1
ATOM 2012 N N . ARG A 1 261 ? 24.344 -2.848 -14.026 1.00 71.69 261 ARG A N 1
ATOM 2013 C CA . ARG A 1 261 ? 23.983 -2.643 -12.617 1.00 71.69 261 ARG A CA 1
ATOM 2014 C C . ARG A 1 261 ? 23.955 -1.172 -12.205 1.00 71.69 261 ARG A C 1
ATOM 2016 O O . ARG A 1 261 ? 23.252 -0.830 -11.259 1.00 71.69 261 ARG A O 1
ATOM 2023 N N . GLU A 1 262 ? 24.680 -0.303 -12.909 1.00 69.94 262 GLU A N 1
ATOM 2024 C CA . GLU A 1 262 ? 24.760 1.127 -12.582 1.00 69.94 262 GLU A CA 1
ATOM 2025 C C . GLU A 1 262 ? 23.477 1.893 -12.956 1.00 69.94 262 GLU A C 1
ATOM 2027 O O . GLU A 1 262 ? 23.147 2.918 -12.356 1.00 69.94 262 GLU A O 1
ATOM 2032 N N . TYR A 1 263 ? 22.729 1.405 -13.948 1.00 70.94 263 TYR A N 1
ATOM 2033 C CA . TYR A 1 263 ? 21.531 2.083 -14.459 1.00 70.94 263 TYR A CA 1
ATOM 2034 C C . TYR A 1 263 ? 20.261 1.232 -14.444 1.00 70.94 263 TYR A C 1
ATOM 2036 O O . TYR A 1 263 ? 19.182 1.802 -14.584 1.00 70.94 263 TYR A O 1
ATOM 2044 N N . ALA A 1 264 ? 20.365 -0.084 -14.252 1.00 74.50 264 ALA A N 1
ATOM 2045 C CA . ALA A 1 264 ? 19.249 -0.988 -13.994 1.00 74.50 264 ALA A CA 1
ATOM 2046 C C . ALA A 1 264 ? 19.485 -1.721 -12.656 1.00 74.50 264 ALA A C 1
ATOM 2048 O O . ALA A 1 264 ? 19.888 -2.888 -12.650 1.00 74.50 264 ALA A O 1
ATOM 2049 N N . PRO A 1 265 ? 19.288 -1.041 -11.507 1.00 76.19 265 PRO A N 1
ATOM 2050 C CA . PRO A 1 265 ? 19.512 -1.640 -10.194 1.00 76.19 265 PRO A CA 1
ATOM 2051 C C . PRO A 1 265 ? 18.591 -2.841 -9.957 1.00 76.19 265 PRO A C 1
ATOM 2053 O O . PRO A 1 265 ? 17.462 -2.872 -10.450 1.00 76.19 265 PRO A O 1
ATOM 2056 N N . GLU A 1 266 ? 19.057 -3.804 -9.154 1.00 75.94 266 GLU A N 1
ATOM 2057 C CA . GLU A 1 266 ? 18.297 -5.020 -8.815 1.00 75.94 266 GLU A CA 1
ATOM 2058 C C . GLU A 1 266 ? 17.040 -4.732 -7.983 1.00 75.94 266 GLU A C 1
ATOM 2060 O O . GLU A 1 266 ? 16.105 -5.527 -7.971 1.00 75.94 266 GLU A O 1
ATOM 2065 N N . ARG A 1 267 ? 17.011 -3.597 -7.276 1.00 74.31 267 ARG A N 1
ATOM 2066 C CA . ARG A 1 267 ? 15.873 -3.171 -6.461 1.00 74.31 267 ARG A CA 1
ATOM 2067 C C . ARG A 1 267 ? 15.241 -1.925 -7.060 1.00 74.31 267 ARG A C 1
ATOM 2069 O O . ARG A 1 267 ? 15.910 -0.911 -7.241 1.00 74.31 267 ARG A O 1
ATOM 2076 N N . LEU A 1 268 ? 13.942 -2.018 -7.333 1.00 74.56 268 LEU A N 1
ATOM 2077 C CA . LEU A 1 268 ? 13.121 -0.912 -7.831 1.00 74.56 268 LEU A CA 1
ATOM 2078 C C . LEU A 1 268 ? 12.556 -0.029 -6.711 1.00 74.56 268 LEU A C 1
ATOM 2080 O O . LEU A 1 268 ? 12.329 1.154 -6.932 1.00 74.56 268 LEU A O 1
ATOM 2084 N N . ALA A 1 269 ? 12.324 -0.596 -5.529 1.00 70.31 269 ALA A N 1
ATOM 2085 C CA . ALA A 1 269 ? 11.782 0.089 -4.361 1.00 70.31 269 ALA A CA 1
ATOM 2086 C C . ALA A 1 269 ? 12.577 -0.313 -3.109 1.00 70.31 269 ALA A C 1
ATOM 2088 O O . ALA A 1 269 ? 13.092 -1.432 -3.044 1.00 70.31 269 ALA A O 1
ATOM 2089 N N . ALA A 1 270 ? 12.691 0.600 -2.143 1.00 54.22 270 ALA A N 1
ATOM 2090 C CA . ALA A 1 270 ? 13.159 0.279 -0.797 1.00 54.22 270 ALA A CA 1
ATOM 2091 C C . ALA A 1 270 ? 11.996 -0.325 0.012 1.00 54.22 270 ALA A C 1
ATOM 2093 O O . ALA A 1 270 ? 10.870 0.162 -0.111 1.00 54.22 270 ALA A O 1
ATOM 2094 N N . ASP A 1 271 ? 12.276 -1.391 0.768 1.00 45.34 271 ASP A N 1
ATOM 2095 C CA . ASP A 1 271 ? 11.331 -2.034 1.697 1.00 45.34 271 ASP A CA 1
ATOM 2096 C C . ASP A 1 271 ? 11.137 -1.214 2.982 1.00 45.34 271 ASP A C 1
ATOM 2098 O O . ASP A 1 271 ? 12.134 -0.613 3.452 1.00 45.34 271 ASP A O 1
#

Sequence (271 aa):
MQDAAAPSPGAPAGAGEPRQGGPERAAATSSAGAAPLQADPRARGDESLDRERYERYAMPASDLPAANVQAFRGDASGVLAIVRRAVQSVTRDPARHRRRLPKSRFDAIRSLPELAMALDYAVTRMQPEIAPPPEIVEKLDLLYGALRPTLATAEVYFPRSIVPETFGIVRRALVAGDPASATATITNLILDRWSHVQSRIPITREELTQLNSTAKWLLSNTRPPERLDSRDIRDRLWSLLRERYEQLRAIAQEVSGDDSREYAPERLAAD

Nearest PDB structures (foldseek):
  5vju-assembly1_A  TM=1.767E-01  e=1.227E-01  synthetic construct
  8d9p-assembly1_A  TM=1.783E-01  e=1.227E-01  synthetic construct
  8ii8-assembly1_A  TM=2.171E-01  e=2.863E+00  Pleurotus salmoneostramineus

Mean predicted aligned error: 18.27 Å

Secondary structure (DSSP, 8-state):
-------------------------------------PPPTTHHHHHHHHHHHHHHHHHHHHTS-GGG-----S-HHHHHHHHHHHHHHHHS-HHHHHTTS-HHHHHHHHHHHHHHHHHHHHHHHHS-SSPPPHHHHHHHHHHHHHHHHHHHHHHHHS-TTS-HHHHHHHHHHHHTT-HHHHHHHHHHHHHHTHHHHTTT-SS-HHHHHHHHHHHHHHHHHS--SHHHHHHHHHHHHHHHHHHHHHHHHHHHHHHHGGGHHHHS-S-SS--

Solvent-accessible surface area (backbone atoms only — not comparable to full-atom values): 16239 Å² total; per-residue (Å²): 131,88,76,90,80,86,84,87,86,82,85,81,88,82,91,83,86,85,91,86,83,85,86,86,85,88,81,91,83,81,86,85,80,85,71,78,79,75,79,69,84,67,60,76,67,52,53,61,55,38,47,53,40,26,59,67,48,44,58,71,25,68,70,53,59,75,90,69,50,41,84,73,76,49,56,44,67,59,31,31,53,46,45,43,48,26,43,49,65,71,52,70,54,58,74,68,42,64,78,77,42,60,68,70,60,5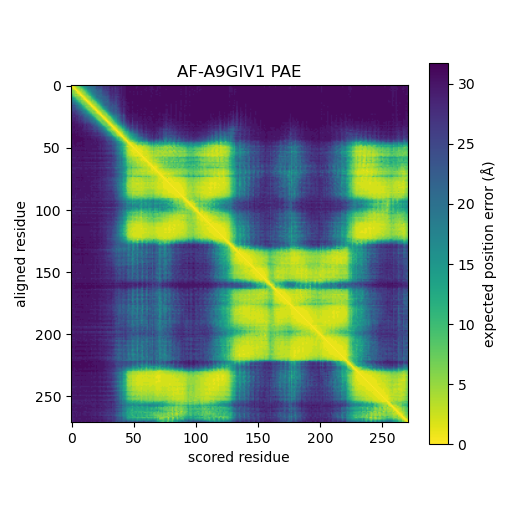3,54,55,50,69,46,47,47,51,53,31,44,19,34,31,42,44,53,53,71,65,46,69,96,55,80,73,55,68,70,55,52,56,53,48,53,53,40,62,67,48,42,60,60,52,50,55,50,48,64,71,70,47,59,93,84,72,49,69,63,56,56,49,51,31,52,51,27,47,76,70,73,33,55,36,63,20,36,32,52,54,34,48,55,48,61,80,41,33,94,82,38,64,92,71,49,101,63,56,71,66,60,42,50,51,49,27,50,53,14,51,49,44,56,70,72,66,69,74,67,70,60,57,58,46,49,52,48,33,13,21,36,43,33,53,49,51,58,54,46,52,53,46,41,55,49,31,37,73,76,53,42,81,66,26,55,83,47,43,55,98,65,70,55,66,132